Protein AF-A0A8S9XVD5-F1 (afdb_monomer_lite)

Foldseek 3Di:
DVVVVVVVVVVVVVVVVVVVVVVVVVVVVVVVVVVVVVVVVVVVVVVVVVVVVVVVVVVVVVVVVVVVVVVVVVVVVVVVVVVVVVVVVVVVVVVVVVVVVVVVVVVVVVVVVVVVVVVVVVVVVVVVVVVVVVVVVVVVVVVVVVVVVVVVVVVVVVVVVVVVVVVVVVVVVVVVVVVVVVVVVVVVVVVCCVVPVVVVVVVVVVVPDPVVVVVVVVVVVVVVVVVVVVVVVVVPVPDDDDDDDDPPVVVVVVVVVVVVVVVVVCVVDPDDDDDDDDDDDDDDDDDDDDDDDDDDDDDDDDDDDDDDDDDDDDDDDDDDDDDDDDDDDDDDDD

Sequence (334 aa):
MKESSQAIINLKTSMKESSQAISNLKTSMKESSQAISNLKTSMKESSQAIINLKTSIKESSQAISNLKTSMKESSQAISNLKTSMKESSQAISNLKTSMKESSQAINNLKTSMKESSQAIINLKTSMKESSQAISNLKTSMKESSQAIINLKTSMKESSQAISNLKTSMKESSQAISNLKTSMKESSRAISNLKTFPGLKRVWWLLAVSDDSREEAALRWSEARAIRTRTELLSRASEVGESGRASEEGRLLKESWARKKRKSRDERAGGHQKYHKTHEPRRKEVSGALGLWEDSEWDGGAGFHPYSSSLNRERSSQGEEGRGSGHKSPITFLA

Radius of gyration: 100.45 Å; chains: 1; bounding box: 187×45×302 Å

Structure (mmCIF, N/CA/C/O backbone):
data_AF-A0A8S9XVD5-F1
#
_entry.id   AF-A0A8S9XVD5-F1
#
loop_
_atom_site.group_PDB
_atom_site.id
_atom_site.type_symbol
_atom_site.label_atom_id
_atom_site.label_alt_id
_atom_site.label_comp_id
_atom_site.label_asym_id
_atom_site.label_entity_id
_atom_site.label_seq_id
_atom_site.pdbx_PDB_ins_code
_atom_site.Cartn_x
_atom_site.Cartn_y
_atom_site.Cartn_z
_atom_site.occupancy
_atom_site.B_iso_or_equiv
_atom_site.auth_seq_id
_atom_site.auth_comp_id
_atom_site.auth_asym_id
_atom_site.auth_atom_id
_atom_site.pdbx_PDB_model_num
ATOM 1 N N . MET A 1 1 ? -87.616 -3.237 133.051 1.00 61.94 1 MET A N 1
ATOM 2 C CA . MET A 1 1 ? -88.139 -3.869 131.811 1.00 61.94 1 MET A CA 1
ATOM 3 C C . MET A 1 1 ? -87.875 -3.036 130.554 1.00 61.94 1 MET A C 1
ATOM 5 O O . MET A 1 1 ? -87.254 -3.573 129.651 1.00 61.94 1 MET A O 1
ATOM 9 N N . LYS A 1 2 ? -88.255 -1.745 130.486 1.00 61.72 2 LYS A N 1
ATOM 10 C CA . LYS A 1 2 ? -88.056 -0.906 129.278 1.00 61.72 2 LYS A CA 1
ATOM 11 C C . LYS A 1 2 ? -86.595 -0.780 128.807 1.00 61.72 2 LYS A C 1
ATOM 13 O O . LYS A 1 2 ? -86.340 -0.902 127.616 1.00 61.72 2 LYS A O 1
ATOM 18 N N . GLU A 1 3 ? -85.643 -0.604 129.723 1.00 64.12 3 GLU A N 1
ATOM 19 C CA . GLU A 1 3 ? -84.213 -0.470 129.380 1.00 64.12 3 GLU A CA 1
ATOM 20 C C . GLU A 1 3 ? -83.618 -1.749 128.769 1.00 64.12 3 GLU A C 1
ATOM 22 O O . GLU A 1 3 ? -82.878 -1.689 127.793 1.00 64.12 3 GLU A O 1
ATOM 27 N N . SER A 1 4 ? -84.006 -2.922 129.282 1.00 70.44 4 SER A N 1
ATOM 28 C CA . SER A 1 4 ? -83.567 -4.221 128.754 1.00 70.44 4 SER A CA 1
ATOM 29 C C . SER A 1 4 ? -84.134 -4.491 127.354 1.00 70.44 4 SER A C 1
ATOM 31 O O . SER A 1 4 ? -83.409 -4.950 126.472 1.00 70.44 4 SER A O 1
ATOM 33 N N . SER A 1 5 ? -85.395 -4.123 127.099 1.00 75.69 5 SER A N 1
ATOM 34 C CA . SER A 1 5 ? -85.985 -4.196 125.757 1.00 75.69 5 SER A CA 1
ATOM 35 C C . SER A 1 5 ? -85.289 -3.260 124.765 1.00 75.69 5 SER A C 1
ATOM 37 O O . SER A 1 5 ? -85.037 -3.661 123.630 1.00 75.69 5 SER A O 1
ATOM 39 N N . GLN A 1 6 ? -84.923 -2.046 125.188 1.00 79.00 6 GLN A N 1
ATOM 40 C CA . GLN A 1 6 ? -84.191 -1.101 124.342 1.00 79.00 6 GLN A CA 1
ATOM 41 C C . GLN A 1 6 ? -82.780 -1.605 124.007 1.00 79.00 6 GLN A C 1
ATOM 43 O O . GLN A 1 6 ? -82.348 -1.502 122.859 1.00 79.00 6 GLN A O 1
ATOM 48 N N . ALA A 1 7 ? -82.082 -2.209 124.973 1.00 80.00 7 ALA A N 1
ATOM 49 C CA . ALA A 1 7 ? -80.773 -2.819 124.748 1.00 80.00 7 ALA A CA 1
ATOM 50 C C . ALA A 1 7 ? -80.837 -3.968 123.723 1.00 80.00 7 ALA A C 1
ATOM 52 O O . ALA A 1 7 ? -80.001 -4.030 122.824 1.00 80.00 7 ALA A O 1
ATOM 53 N N . ILE A 1 8 ? -81.858 -4.831 123.799 1.00 82.44 8 ILE A N 1
ATOM 54 C CA . ILE A 1 8 ? -82.078 -5.920 122.830 1.00 82.44 8 ILE A CA 1
ATOM 55 C C . ILE A 1 8 ? -82.369 -5.370 121.426 1.00 82.44 8 ILE A C 1
ATOM 57 O O . ILE A 1 8 ? -81.838 -5.888 120.440 1.00 82.44 8 ILE A O 1
ATOM 61 N N . ILE A 1 9 ? -83.184 -4.316 121.318 1.00 84.38 9 ILE A N 1
ATOM 62 C CA . ILE A 1 9 ? -83.475 -3.649 120.040 1.00 84.38 9 ILE A CA 1
ATOM 63 C C . ILE A 1 9 ? -82.188 -3.074 119.436 1.00 84.38 9 ILE A C 1
ATOM 65 O O . ILE A 1 9 ? -81.896 -3.340 118.271 1.00 84.38 9 ILE A O 1
ATOM 69 N N . ASN A 1 10 ? -81.382 -2.364 120.230 1.00 84.62 10 ASN A N 1
ATOM 70 C CA . ASN A 1 10 ? -80.111 -1.791 119.782 1.00 84.62 10 ASN A CA 1
ATOM 71 C C . ASN A 1 10 ? -79.125 -2.879 119.317 1.00 84.62 10 ASN A C 1
ATOM 73 O O . ASN A 1 10 ? -78.489 -2.728 118.274 1.00 84.62 10 ASN A O 1
ATOM 77 N N . LEU A 1 11 ? -79.042 -4.001 120.041 1.00 87.19 11 LEU A N 1
ATOM 78 C CA . LEU A 1 11 ? -78.181 -5.131 119.680 1.00 87.19 11 LEU A CA 1
ATOM 79 C C . LEU A 1 11 ? -78.616 -5.771 118.352 1.00 87.19 11 LEU A C 1
ATOM 81 O O . LEU A 1 11 ? -77.787 -6.055 117.491 1.00 87.19 11 LEU A O 1
ATOM 85 N N . LYS A 1 12 ? -79.929 -5.946 118.151 1.00 85.31 12 LYS A N 1
ATOM 86 C CA . LYS A 1 12 ? -80.499 -6.494 116.911 1.00 85.31 12 LYS A CA 1
ATOM 87 C C . LYS A 1 12 ? -80.252 -5.572 115.714 1.00 85.31 12 LYS A C 1
ATOM 89 O O . LYS A 1 12 ? -79.941 -6.062 114.628 1.00 85.31 12 LYS A O 1
ATOM 94 N N . THR A 1 13 ? -80.358 -4.258 115.910 1.00 86.88 13 THR A N 1
ATOM 95 C CA . THR A 1 13 ? -80.021 -3.252 114.892 1.00 86.88 13 THR A CA 1
ATOM 96 C C . THR A 1 13 ? -78.537 -3.311 114.535 1.00 86.88 13 THR A C 1
ATOM 98 O O . THR A 1 13 ? -78.211 -3.498 113.364 1.00 86.88 13 THR A O 1
ATOM 101 N N . SER A 1 14 ? -77.647 -3.297 115.532 1.00 88.75 14 SER A N 1
ATOM 102 C CA . SER A 1 14 ? -76.193 -3.400 115.332 1.00 88.75 14 SER A CA 1
ATOM 103 C C . SER A 1 14 ? -75.779 -4.696 114.616 1.00 88.75 14 SER A C 1
ATOM 105 O O . SER A 1 14 ? -74.917 -4.696 113.734 1.00 88.75 14 SER A O 1
ATOM 107 N N . MET A 1 15 ? -76.437 -5.815 114.928 1.00 88.69 15 MET A N 1
ATOM 108 C CA . MET A 1 15 ? -76.190 -7.104 114.280 1.00 88.69 15 MET A CA 1
ATOM 109 C C . MET A 1 15 ? -76.656 -7.114 112.812 1.00 88.69 15 MET A C 1
ATOM 111 O O . MET A 1 15 ? -76.002 -7.715 111.952 1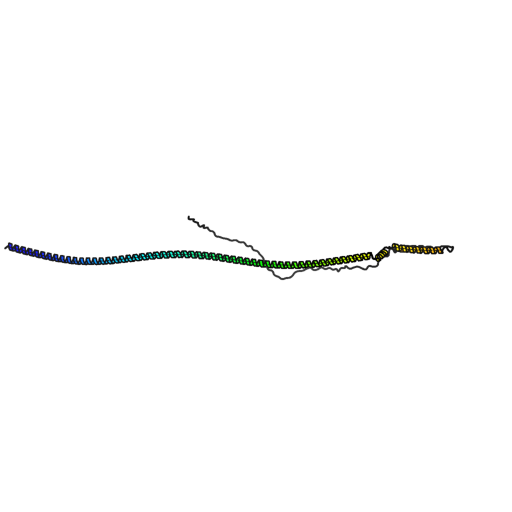.00 88.69 15 MET A O 1
ATOM 115 N N . LYS A 1 16 ? -77.752 -6.411 112.497 1.00 89.31 16 LYS A N 1
ATOM 116 C CA . LYS A 1 16 ? -78.244 -6.226 111.124 1.00 89.31 16 LYS A CA 1
ATOM 117 C C . LYS A 1 16 ? -77.310 -5.324 110.310 1.00 89.31 16 LYS A C 1
ATOM 119 O O . LYS A 1 16 ? -76.979 -5.669 109.178 1.00 89.31 16 LYS A O 1
ATOM 124 N N . GLU A 1 17 ? -76.833 -4.230 110.899 1.00 90.88 17 GLU A N 1
ATOM 125 C CA . GLU A 1 17 ? -75.827 -3.336 110.305 1.00 90.88 17 GLU A CA 1
ATOM 126 C C . GLU A 1 17 ? -74.504 -4.065 110.047 1.00 90.88 17 GLU A C 1
ATOM 128 O O . GLU A 1 17 ? -73.964 -3.989 108.945 1.00 90.88 17 GLU A O 1
ATOM 133 N N . SER A 1 18 ? -74.029 -4.857 111.013 1.00 91.00 18 SER A N 1
ATOM 134 C CA . SER A 1 18 ? -72.830 -5.693 110.854 1.00 91.00 18 SER A CA 1
ATOM 135 C C . SER A 1 18 ? -72.999 -6.723 109.734 1.00 91.00 18 SER A C 1
ATOM 137 O O . SER A 1 18 ? -72.100 -6.904 108.914 1.00 91.00 18 SER A O 1
ATOM 139 N N . SER A 1 19 ? -74.169 -7.364 109.644 1.00 91.19 19 SER A N 1
ATOM 140 C CA . SER A 1 19 ? -74.476 -8.307 108.558 1.00 91.19 19 SER A CA 1
ATOM 141 C C . SER A 1 19 ? -74.466 -7.619 107.188 1.00 91.19 19 SER A C 1
ATOM 143 O O . SER A 1 19 ? -73.926 -8.164 106.223 1.00 91.19 19 SER A O 1
ATOM 145 N N . GLN A 1 20 ? -75.009 -6.399 107.103 1.00 92.50 20 GLN A N 1
ATOM 146 C CA . GLN A 1 20 ? -74.974 -5.597 105.882 1.00 92.50 20 GLN A CA 1
ATOM 147 C C . GLN A 1 20 ? -73.541 -5.193 105.510 1.00 92.50 20 GLN A C 1
ATOM 149 O O . GLN A 1 20 ? -73.151 -5.325 104.349 1.00 92.50 20 GLN A O 1
ATOM 154 N N . ALA A 1 21 ? -72.735 -4.761 106.484 1.00 92.75 21 ALA A N 1
ATOM 155 C CA . ALA A 1 21 ? -71.331 -4.414 106.276 1.00 92.75 21 ALA A CA 1
ATOM 156 C C . ALA A 1 21 ? -70.517 -5.612 105.757 1.00 92.75 21 ALA A C 1
ATOM 158 O O . ALA A 1 21 ? -69.765 -5.470 104.792 1.00 92.75 21 ALA A O 1
ATOM 159 N N . ILE A 1 22 ? -70.726 -6.807 106.324 1.00 93.62 22 ILE A N 1
ATOM 160 C CA . ILE A 1 22 ? -70.107 -8.056 105.850 1.00 93.62 22 ILE A CA 1
ATOM 161 C C . ILE A 1 22 ? -70.533 -8.370 104.408 1.00 93.62 22 ILE A C 1
ATOM 163 O O . ILE A 1 22 ? -69.692 -8.737 103.584 1.00 93.62 22 ILE A O 1
ATOM 167 N N . SER A 1 23 ? -71.818 -8.212 104.075 1.00 93.44 23 SER A N 1
ATOM 168 C CA . SER A 1 23 ? -72.318 -8.433 102.710 1.00 93.44 23 SER A CA 1
ATOM 169 C C . SER A 1 23 ? -71.678 -7.473 101.698 1.00 93.44 23 SER A C 1
ATOM 171 O O . SER A 1 23 ? -71.247 -7.894 100.618 1.00 93.44 23 SER A O 1
ATOM 173 N N . ASN A 1 24 ? -71.555 -6.194 102.060 1.00 94.25 24 ASN A N 1
ATOM 174 C CA . ASN A 1 24 ? -70.904 -5.179 101.232 1.00 94.25 24 ASN A CA 1
ATOM 175 C C . ASN A 1 24 ? -69.410 -5.496 101.037 1.00 94.25 24 ASN A C 1
ATOM 177 O O . ASN A 1 24 ? -68.927 -5.486 99.905 1.00 94.25 24 ASN A O 1
ATOM 181 N N . LEU A 1 25 ? -68.700 -5.872 102.108 1.00 95.12 25 LEU A N 1
ATOM 182 C CA . LEU A 1 25 ? -67.301 -6.320 102.048 1.00 95.12 25 LEU A CA 1
ATOM 183 C C . LEU A 1 25 ? -67.126 -7.523 101.118 1.00 95.12 25 LEU A C 1
ATOM 185 O O . LEU A 1 25 ? -66.236 -7.528 100.271 1.00 95.12 25 LEU A O 1
ATOM 189 N N . LYS A 1 26 ? -67.998 -8.531 101.224 1.00 94.12 26 LYS A N 1
ATOM 190 C CA . LYS A 1 26 ? -67.950 -9.726 100.369 1.00 94.12 26 LYS A CA 1
ATOM 191 C C . LYS A 1 26 ? -68.159 -9.384 98.892 1.00 94.12 26 LYS A C 1
ATOM 193 O O . LYS A 1 26 ? -67.529 -9.996 98.030 1.00 94.12 26 LYS A O 1
ATOM 198 N N . THR A 1 27 ? -69.024 -8.414 98.604 1.00 94.88 27 THR A N 1
ATOM 199 C CA . THR A 1 27 ? -69.263 -7.913 97.242 1.00 94.88 27 THR A CA 1
ATOM 200 C C . THR A 1 27 ? -68.030 -7.184 96.711 1.00 94.88 27 THR A C 1
ATOM 202 O O . THR A 1 27 ? -67.496 -7.577 95.676 1.00 94.88 27 THR A O 1
ATOM 205 N N . SER A 1 28 ? -67.491 -6.234 97.479 1.00 95.12 28 SER A N 1
ATOM 206 C CA . SER A 1 28 ? -66.268 -5.498 97.127 1.00 95.12 28 SER A CA 1
ATOM 207 C C . SER A 1 28 ? -65.059 -6.424 96.911 1.00 95.12 28 SER A C 1
ATOM 209 O O . SER A 1 28 ? -64.263 -6.236 95.988 1.00 95.12 28 SER A O 1
ATOM 211 N N . MET A 1 29 ? -64.942 -7.491 97.706 1.00 94.88 29 MET A N 1
ATOM 212 C CA . MET A 1 29 ? -63.874 -8.483 97.567 1.00 94.88 29 MET A CA 1
ATOM 213 C C . MET A 1 29 ? -64.016 -9.321 96.284 1.00 94.88 29 MET A C 1
ATOM 215 O O . MET A 1 29 ? -63.010 -9.638 95.641 1.00 94.88 29 MET A O 1
ATOM 219 N N . LYS A 1 30 ? -65.249 -9.648 95.865 1.00 95.25 30 LYS A N 1
ATOM 220 C CA . LYS A 1 30 ? -65.512 -10.299 94.568 1.00 95.25 30 LYS A CA 1
ATOM 221 C C . LYS A 1 30 ? -65.154 -9.385 93.397 1.00 95.25 30 LYS A C 1
ATOM 223 O O . LYS A 1 30 ? -64.476 -9.836 92.477 1.00 95.25 30 LYS A O 1
ATOM 228 N N . GLU A 1 31 ? -65.562 -8.120 93.445 1.00 95.81 31 GLU A N 1
ATOM 229 C CA . GLU A 1 31 ? -65.236 -7.122 92.414 1.00 95.81 31 GLU A CA 1
ATOM 230 C C . GLU A 1 31 ? -63.724 -6.920 92.293 1.00 95.81 31 GLU A C 1
ATOM 232 O O . GLU A 1 31 ? -63.177 -6.974 91.192 1.00 95.81 31 GLU A O 1
ATOM 237 N N . SER A 1 32 ? -63.029 -6.797 93.427 1.00 95.88 32 SER A N 1
ATOM 238 C CA . SER A 1 32 ? -61.565 -6.701 93.469 1.00 95.88 32 SER A CA 1
ATOM 239 C C . SER A 1 32 ? -60.900 -7.941 92.865 1.00 95.88 32 SER A C 1
ATOM 241 O O . SER A 1 32 ? -59.965 -7.824 92.075 1.00 95.88 32 SER A O 1
ATOM 243 N N . SER A 1 33 ? -61.408 -9.138 93.175 1.00 95.69 33 SER A N 1
ATOM 244 C CA . SER A 1 33 ? -60.902 -10.392 92.599 1.00 95.69 33 SER A CA 1
ATOM 245 C C . SER A 1 33 ? -61.099 -10.443 91.080 1.00 95.69 33 SER A C 1
ATOM 247 O O . SER A 1 33 ? -60.195 -10.860 90.351 1.00 95.69 33 SER A O 1
ATOM 249 N N . GLN A 1 34 ? -62.249 -9.973 90.586 1.00 95.94 34 GLN A N 1
ATOM 250 C CA . GLN A 1 34 ? -62.516 -9.880 89.152 1.00 95.94 34 GLN A CA 1
ATOM 251 C C . GLN A 1 34 ? -61.590 -8.864 88.470 1.00 95.94 34 GLN A C 1
ATOM 253 O O . GLN A 1 34 ? -61.025 -9.165 87.417 1.00 95.94 34 GLN A O 1
ATOM 258 N N . ALA A 1 35 ? -61.377 -7.694 89.078 1.00 96.06 35 ALA A N 1
ATOM 259 C CA . ALA A 1 35 ? -60.459 -6.677 88.571 1.00 96.06 35 ALA A CA 1
ATOM 260 C C . ALA A 1 35 ? -59.015 -7.205 88.482 1.00 96.06 35 ALA A C 1
ATOM 262 O O . ALA A 1 35 ? -58.355 -7.021 87.459 1.00 96.06 35 ALA A O 1
ATOM 263 N N . ILE A 1 36 ? -58.551 -7.936 89.504 1.00 96.56 36 ILE A N 1
ATOM 264 C CA . ILE A 1 36 ? -57.238 -8.602 89.501 1.00 96.56 36 ILE A CA 1
ATOM 265 C C . ILE A 1 36 ? -57.142 -9.633 88.369 1.00 96.56 36 ILE A C 1
ATOM 267 O O . ILE A 1 36 ? -56.123 -9.693 87.677 1.00 96.56 36 ILE A O 1
ATOM 271 N N . SER A 1 37 ? -58.189 -10.435 88.152 1.00 96.25 37 SER A N 1
ATOM 272 C CA . SER A 1 37 ? -58.225 -11.411 87.055 1.00 96.25 37 SER A CA 1
ATOM 273 C C . SER A 1 37 ? -58.104 -10.728 85.687 1.00 96.25 37 SER A C 1
ATOM 275 O O . SER A 1 37 ? -57.258 -11.108 84.875 1.00 96.25 37 SER A O 1
ATOM 277 N N . ASN A 1 38 ? -58.874 -9.659 85.466 1.00 96.81 38 ASN A N 1
ATOM 278 C CA . ASN A 1 38 ? -58.842 -8.882 84.225 1.00 96.81 38 ASN A CA 1
ATOM 279 C C . ASN A 1 38 ? -57.463 -8.243 83.988 1.00 96.81 38 ASN A C 1
ATOM 281 O O . ASN A 1 38 ? -56.924 -8.337 82.884 1.00 96.81 38 ASN A O 1
ATOM 285 N N . LEU A 1 39 ? -56.856 -7.659 85.029 1.00 96.88 39 LEU A N 1
ATOM 286 C CA . LEU A 1 39 ? -55.492 -7.122 84.969 1.00 96.88 39 LEU A CA 1
ATOM 287 C C . LEU A 1 39 ? -54.478 -8.204 84.587 1.00 96.88 39 LEU A C 1
ATOM 289 O O . LEU A 1 39 ? -53.631 -7.977 83.726 1.00 96.88 39 LEU A O 1
ATOM 293 N N . LYS A 1 40 ? -54.583 -9.402 85.173 1.00 96.62 40 LYS A N 1
ATOM 294 C CA . LYS A 1 40 ? -53.692 -10.526 84.854 1.00 96.62 40 LYS A CA 1
ATOM 295 C C . LYS A 1 40 ? -53.814 -10.957 83.391 1.00 96.62 40 LYS A C 1
ATOM 297 O O . LYS A 1 40 ? -52.797 -11.273 82.774 1.00 96.62 40 LYS A O 1
ATOM 302 N N . THR A 1 41 ? -55.024 -10.965 82.834 1.00 96.81 41 THR A N 1
ATOM 303 C CA . THR A 1 41 ? -55.253 -11.250 81.408 1.00 96.81 41 THR A CA 1
ATOM 304 C C . THR A 1 41 ? -54.643 -10.165 80.523 1.00 96.81 41 THR A C 1
ATOM 306 O O . THR A 1 41 ? -53.816 -10.484 79.671 1.00 96.81 41 THR A O 1
ATOM 309 N N . SER A 1 42 ? -54.936 -8.890 80.790 1.00 96.81 42 SER A N 1
ATOM 310 C CA . SER A 1 42 ? -54.382 -7.760 80.027 1.00 96.81 42 SER A CA 1
ATOM 311 C C . SER A 1 42 ? -52.846 -7.727 80.053 1.00 96.81 42 SER A C 1
ATOM 313 O O . SER A 1 42 ? -52.185 -7.459 79.046 1.00 96.81 42 SER A O 1
ATOM 315 N N . MET A 1 43 ? -52.246 -8.078 81.193 1.00 96.62 43 MET A N 1
ATOM 316 C CA . MET A 1 43 ? -50.795 -8.139 81.353 1.00 96.62 43 MET A CA 1
ATOM 317 C C . MET A 1 43 ? -50.167 -9.293 80.548 1.00 96.62 43 MET A C 1
ATOM 319 O O . MET A 1 43 ? -49.075 -9.135 79.993 1.00 96.62 43 MET A O 1
ATOM 323 N N . LYS A 1 44 ? -50.861 -10.434 80.419 1.00 96.81 44 LYS A N 1
ATOM 324 C CA . LYS A 1 44 ? -50.445 -11.534 79.529 1.00 96.81 44 LYS A CA 1
ATOM 325 C C . LYS A 1 44 ? -50.519 -11.130 78.057 1.00 96.81 44 LYS A C 1
ATOM 327 O O . LYS A 1 44 ? -49.560 -11.365 77.327 1.00 96.81 44 LYS A O 1
ATOM 332 N N . GLU A 1 45 ? -51.611 -10.498 77.637 1.00 97.44 45 GLU A N 1
ATOM 333 C CA . GLU A 1 45 ? -51.786 -10.008 76.261 1.00 97.44 45 GLU A CA 1
ATOM 334 C C . GLU A 1 45 ? -50.712 -8.979 75.896 1.00 97.44 45 GLU A C 1
ATOM 336 O O . GLU A 1 45 ? -50.059 -9.100 74.860 1.00 97.44 45 GLU A O 1
ATOM 341 N N . SER A 1 46 ? -50.445 -8.030 76.797 1.00 97.12 46 SER A N 1
ATOM 342 C CA . SER A 1 46 ? -49.377 -7.038 76.634 1.00 97.12 46 SER A CA 1
ATOM 343 C C . SER A 1 46 ? -48.001 -7.700 76.518 1.00 97.12 46 SER A C 1
ATOM 345 O O . SER A 1 46 ? -47.199 -7.332 75.661 1.00 97.12 46 SER A O 1
ATOM 347 N N . SER A 1 47 ? -47.732 -8.723 77.336 1.00 97.31 47 SER A N 1
ATOM 348 C CA . SER A 1 47 ? -46.481 -9.489 77.260 1.00 97.31 47 SER A CA 1
ATOM 349 C C . SER A 1 47 ? -46.333 -10.197 75.911 1.00 97.31 47 SER A C 1
ATOM 351 O O . SER A 1 47 ? -45.255 -10.161 75.314 1.00 97.31 47 SER A O 1
ATOM 353 N N . GLN A 1 48 ? -47.414 -10.785 75.391 1.00 97.19 48 GLN A N 1
ATOM 354 C CA . GLN A 1 48 ? -47.409 -11.429 74.078 1.00 97.19 48 GLN A CA 1
ATOM 355 C C . GLN A 1 48 ? -47.205 -10.417 72.942 1.00 97.19 48 GLN A C 1
ATOM 357 O O . GLN A 1 48 ? -46.413 -10.668 72.033 1.00 97.19 48 GLN A O 1
ATOM 362 N N . ALA A 1 49 ? -47.855 -9.252 73.008 1.00 97.38 49 ALA A N 1
ATOM 363 C CA . ALA A 1 49 ? -47.666 -8.177 72.035 1.00 97.38 49 ALA A CA 1
ATOM 364 C C . ALA A 1 49 ? -46.206 -7.688 72.000 1.00 97.38 49 ALA A C 1
ATOM 366 O O . ALA A 1 49 ? -45.639 -7.508 70.921 1.00 97.38 49 ALA A O 1
ATOM 367 N N . ILE A 1 50 ? -45.562 -7.553 73.166 1.00 97.69 50 ILE A N 1
ATOM 368 C CA . ILE A 1 50 ? -44.136 -7.201 73.267 1.00 97.69 50 ILE A CA 1
ATOM 369 C C . ILE A 1 50 ? -43.248 -8.273 72.622 1.00 97.69 50 ILE A C 1
ATOM 371 O O . ILE A 1 50 ? -42.288 -7.931 71.930 1.00 97.69 50 ILE A O 1
ATOM 375 N N . ILE A 1 51 ? -43.541 -9.561 72.834 1.00 97.56 51 ILE A N 1
ATOM 376 C CA . ILE A 1 51 ? -42.792 -10.660 72.202 1.00 97.56 51 ILE A CA 1
ATOM 377 C C . ILE A 1 51 ? -42.912 -10.574 70.677 1.00 97.56 51 ILE A C 1
ATOM 379 O O . ILE A 1 51 ? -41.891 -10.602 69.990 1.00 97.56 51 ILE A O 1
ATOM 383 N N . ASN A 1 52 ? -44.127 -10.397 70.156 1.00 97.69 52 ASN A N 1
ATOM 384 C CA . ASN A 1 52 ? -44.365 -10.294 68.717 1.00 97.69 52 ASN A CA 1
ATOM 385 C C . ASN A 1 52 ? -43.629 -9.089 68.109 1.00 97.69 52 ASN A C 1
ATOM 387 O O . ASN A 1 52 ? -42.931 -9.241 67.108 1.00 97.69 52 ASN A O 1
ATOM 391 N N . LEU A 1 53 ? -43.691 -7.919 68.758 1.00 97.88 53 LEU A N 1
ATOM 392 C CA . LEU A 1 53 ? -42.947 -6.728 68.331 1.00 97.88 53 LEU A CA 1
ATOM 393 C C . LEU A 1 53 ? -41.434 -6.970 68.303 1.00 97.88 53 LEU A C 1
ATOM 395 O O . LEU A 1 53 ? -40.768 -6.589 67.341 1.00 97.88 53 LEU A O 1
ATOM 399 N N . LYS A 1 54 ? -40.876 -7.637 69.323 1.00 97.56 54 LYS A N 1
ATOM 400 C CA . LYS A 1 54 ? -39.448 -7.996 69.342 1.00 97.56 54 LYS A CA 1
ATOM 401 C C . LYS A 1 54 ? -39.073 -8.903 68.169 1.00 97.56 54 LYS A C 1
ATOM 403 O O . LYS A 1 54 ? -37.998 -8.718 67.597 1.00 97.56 54 LYS A O 1
ATOM 408 N N . THR A 1 55 ? -39.929 -9.856 67.809 1.00 97.62 55 THR A N 1
ATOM 409 C CA . THR A 1 55 ? -39.716 -10.725 66.643 1.00 97.62 55 THR A CA 1
ATOM 410 C C . THR A 1 55 ? -39.735 -9.919 65.345 1.00 97.62 55 THR A C 1
ATOM 412 O O . THR A 1 55 ? -38.754 -9.962 64.603 1.00 97.62 55 THR A O 1
ATOM 415 N N . SER A 1 56 ? -40.758 -9.089 65.117 1.00 97.50 56 SER A N 1
ATOM 416 C CA . SER A 1 56 ? -40.851 -8.258 63.906 1.00 97.50 56 SER A CA 1
ATOM 417 C C . SER A 1 56 ? -39.686 -7.268 63.763 1.00 97.50 56 SER A C 1
ATOM 419 O O . SER A 1 56 ? -39.198 -7.034 62.655 1.00 97.50 56 SER A O 1
ATOM 421 N N . ILE A 1 57 ? -39.183 -6.711 64.873 1.00 97.69 57 ILE A N 1
ATOM 422 C CA . ILE A 1 57 ? -37.989 -5.847 64.869 1.00 97.69 57 ILE A CA 1
ATOM 423 C C . ILE A 1 57 ? -36.741 -6.633 64.446 1.00 97.69 57 ILE A C 1
ATOM 425 O O . ILE A 1 57 ? -35.937 -6.123 63.660 1.00 97.69 57 ILE A O 1
ATOM 429 N N . LYS A 1 58 ? -36.565 -7.869 64.934 1.00 97.62 58 LYS A N 1
ATOM 430 C CA . LYS A 1 58 ? -35.439 -8.727 64.529 1.00 97.62 58 LYS A CA 1
ATOM 431 C C . LYS A 1 58 ? -35.500 -9.066 63.041 1.00 97.62 58 LYS A C 1
ATOM 433 O O . LYS A 1 58 ? -34.492 -8.922 62.354 1.00 97.62 58 LYS A O 1
ATOM 438 N N . GLU A 1 59 ? -36.669 -9.451 62.538 1.00 97.75 59 GLU A N 1
ATOM 439 C CA . GLU A 1 59 ? -36.879 -9.761 61.117 1.00 97.75 59 GLU A CA 1
ATOM 440 C C . GLU A 1 59 ? -36.606 -8.546 60.225 1.00 97.75 59 GLU A C 1
ATOM 442 O O . GLU A 1 59 ? -35.862 -8.644 59.249 1.00 97.75 59 GLU A O 1
ATOM 447 N N . SER A 1 60 ? -37.118 -7.374 60.611 1.00 97.56 60 SER A N 1
ATOM 448 C CA . SER A 1 60 ? -36.867 -6.116 59.895 1.00 97.56 60 SER A CA 1
ATOM 449 C C . SER A 1 60 ? -35.379 -5.758 59.888 1.00 97.56 60 SER A C 1
ATOM 451 O O . SER A 1 60 ? -34.832 -5.367 58.858 1.00 97.56 60 SER A O 1
ATOM 453 N N . SER A 1 61 ? -34.692 -5.949 61.018 1.00 97.62 61 SER A N 1
ATOM 454 C CA . SER A 1 61 ? -33.246 -5.715 61.123 1.00 97.62 61 SER A CA 1
ATOM 455 C C . SER A 1 61 ? -32.453 -6.649 60.202 1.00 97.62 61 SER A C 1
ATOM 457 O O . SER A 1 61 ? -31.512 -6.207 59.539 1.00 97.62 61 SER A O 1
ATOM 459 N N . GLN A 1 62 ? -32.851 -7.921 60.104 1.00 97.69 62 GLN A N 1
ATOM 460 C CA . GLN A 1 62 ? -32.226 -8.873 59.187 1.00 97.69 62 GLN A CA 1
ATOM 461 C C . GLN A 1 62 ? -32.473 -8.491 57.721 1.00 97.69 62 GLN A C 1
ATOM 463 O O . GLN A 1 62 ? -31.536 -8.509 56.921 1.00 97.69 62 GLN A O 1
ATOM 468 N N . ALA A 1 63 ? -33.698 -8.090 57.369 1.00 97.56 63 ALA A N 1
ATOM 469 C CA . ALA A 1 63 ? -34.032 -7.640 56.019 1.00 97.56 63 ALA A CA 1
ATOM 470 C C . ALA A 1 63 ? -33.210 -6.405 55.606 1.00 97.56 63 ALA A C 1
ATOM 472 O O . ALA A 1 63 ? -32.654 -6.373 54.506 1.00 97.56 63 ALA A O 1
ATOM 473 N N . ILE A 1 64 ? -33.051 -5.428 56.508 1.00 97.94 64 ILE A N 1
ATOM 474 C CA . ILE A 1 64 ? -32.203 -4.245 56.286 1.00 97.94 64 ILE A CA 1
ATOM 475 C C . ILE A 1 64 ? -30.737 -4.647 56.079 1.00 97.94 64 ILE A C 1
ATOM 477 O O . ILE A 1 64 ? -30.075 -4.121 55.181 1.00 97.94 64 ILE A O 1
ATOM 481 N N . SER A 1 65 ? -30.221 -5.588 56.877 1.00 97.69 65 SER A N 1
ATOM 482 C CA . SER A 1 65 ? -28.853 -6.096 56.720 1.00 97.69 65 SER A CA 1
ATOM 483 C C . SER A 1 65 ? -28.644 -6.741 55.345 1.00 97.69 65 SER A C 1
ATOM 485 O O . SER A 1 65 ? -27.697 -6.398 54.635 1.00 97.69 65 SER A O 1
ATOM 487 N N . ASN A 1 66 ? -29.579 -7.597 54.920 1.00 97.75 66 ASN A N 1
ATOM 488 C CA . ASN A 1 66 ? -29.535 -8.258 53.615 1.00 97.75 66 ASN A CA 1
ATOM 489 C C . ASN A 1 66 ? -29.587 -7.242 52.460 1.00 97.75 66 ASN A C 1
ATOM 491 O O . ASN A 1 66 ? -28.784 -7.328 51.529 1.00 97.75 66 ASN A O 1
ATOM 495 N N . LEU A 1 67 ? -30.469 -6.238 52.544 1.00 98.00 67 LEU A N 1
ATOM 496 C CA . LEU A 1 67 ? -30.541 -5.147 51.564 1.00 98.00 67 LEU A CA 1
ATOM 497 C C . LEU A 1 67 ? -29.225 -4.369 51.482 1.00 98.00 67 LEU A C 1
ATOM 499 O O . LEU A 1 67 ? -28.743 -4.083 50.387 1.00 98.00 67 LEU A O 1
ATOM 503 N N . LYS A 1 68 ? -28.601 -4.067 52.625 1.00 97.88 68 LYS A N 1
ATOM 504 C CA . LYS A 1 68 ? -27.312 -3.364 52.665 1.00 97.88 68 LYS A CA 1
ATOM 505 C C . LYS A 1 68 ? -26.201 -4.171 51.992 1.00 97.88 68 LYS A C 1
ATOM 507 O O . LYS A 1 68 ? -25.369 -3.585 51.300 1.00 97.88 68 LYS A O 1
ATOM 512 N N . THR A 1 69 ? -26.184 -5.490 52.173 1.00 97.75 69 THR A N 1
ATOM 513 C CA . THR A 1 69 ? -25.243 -6.382 51.477 1.00 97.75 69 THR A CA 1
ATOM 514 C C . THR A 1 69 ? -25.496 -6.379 49.971 1.00 97.75 69 THR A C 1
ATOM 516 O O . THR A 1 69 ? -24.575 -6.089 49.209 1.00 97.75 69 THR A O 1
ATOM 519 N N . SER A 1 70 ? -26.746 -6.561 49.539 1.00 97.62 70 SER A N 1
ATOM 520 C CA . SER A 1 70 ? -27.110 -6.552 48.115 1.00 97.62 70 SER A CA 1
ATOM 521 C C . SER A 1 70 ? -26.788 -5.216 47.422 1.00 97.62 70 SER A C 1
ATOM 523 O O . SER A 1 70 ? -26.284 -5.193 46.295 1.00 97.62 70 SER A O 1
ATOM 525 N N . MET A 1 71 ? -26.981 -4.082 48.107 1.00 97.62 71 MET A N 1
ATOM 526 C CA . MET A 1 71 ? -26.584 -2.765 47.590 1.00 97.62 71 MET A CA 1
ATOM 527 C C . MET A 1 71 ? -25.066 -2.633 47.420 1.00 97.62 71 MET A C 1
ATOM 529 O O . MET A 1 71 ? -24.610 -2.031 46.442 1.00 97.62 71 MET A O 1
ATOM 533 N N . LYS A 1 72 ? -24.268 -3.185 48.344 1.00 97.88 72 LYS A N 1
ATOM 534 C CA . LYS A 1 72 ? -22.801 -3.193 48.220 1.00 97.88 72 LYS A CA 1
ATOM 535 C C . LYS A 1 72 ? -22.351 -4.035 47.030 1.00 97.88 72 LYS A C 1
ATOM 537 O O . LYS A 1 72 ? -21.528 -3.569 46.247 1.00 97.88 72 LYS A O 1
ATOM 542 N N . GLU A 1 73 ? -22.916 -5.227 46.865 1.00 98.00 73 GLU A N 1
ATOM 543 C CA . GLU A 1 73 ? -22.622 -6.114 45.732 1.00 98.00 73 GLU A CA 1
ATOM 544 C C . GLU A 1 73 ? -22.990 -5.461 44.397 1.00 98.00 73 GLU A C 1
ATOM 546 O O . GLU A 1 73 ? -22.174 -5.423 43.476 1.00 98.00 73 GLU A O 1
ATOM 551 N N . SER A 1 74 ? -24.174 -4.847 44.321 1.00 97.75 74 SER A N 1
ATOM 552 C CA . SER A 1 74 ? -24.618 -4.103 43.136 1.00 97.75 74 SER A CA 1
ATOM 553 C C . SER A 1 74 ? -23.682 -2.935 42.816 1.00 97.75 74 SER A C 1
ATOM 555 O O . SER A 1 74 ? -23.307 -2.730 41.662 1.00 97.75 74 SER A O 1
ATOM 557 N N . SER A 1 75 ? -23.239 -2.196 43.837 1.00 98.00 75 SER A N 1
ATOM 558 C CA . SER A 1 75 ? -22.281 -1.094 43.667 1.00 98.00 75 SER A CA 1
ATOM 559 C C . SER A 1 75 ? -20.932 -1.591 43.140 1.00 98.00 75 SER A C 1
ATOM 561 O O . SER A 1 75 ? -20.343 -0.966 42.255 1.00 98.00 75 SER A O 1
ATOM 563 N N . GLN A 1 76 ? -20.458 -2.738 43.633 1.00 97.88 76 GLN A N 1
ATOM 564 C CA . GLN A 1 76 ? -19.229 -3.357 43.144 1.00 97.88 76 GLN A CA 1
ATOM 565 C C . GLN A 1 76 ? -19.370 -3.823 41.689 1.00 97.88 76 GLN A C 1
ATOM 567 O O . GLN A 1 76 ? -18.479 -3.565 40.878 1.00 97.88 76 GLN A O 1
ATOM 572 N N . ALA A 1 77 ? -20.495 -4.448 41.332 1.00 97.81 77 ALA A N 1
ATOM 573 C CA . ALA A 1 77 ? -20.772 -4.874 39.961 1.00 97.81 77 ALA A CA 1
ATOM 574 C C . ALA A 1 77 ? -20.796 -3.685 38.984 1.00 97.81 77 ALA A C 1
ATOM 576 O O . ALA A 1 77 ? -20.175 -3.746 37.922 1.00 97.81 77 ALA A O 1
ATOM 577 N N . ILE A 1 78 ? -21.431 -2.572 39.370 1.00 98.19 78 ILE A N 1
ATOM 578 C CA . ILE A 1 78 ? -21.439 -1.328 38.583 1.00 98.19 78 ILE A CA 1
ATOM 579 C C . ILE A 1 78 ? -20.019 -0.775 38.409 1.00 98.19 78 ILE A C 1
ATOM 581 O O . ILE A 1 78 ? -19.649 -0.363 37.307 1.00 98.19 78 ILE A O 1
ATOM 585 N N . SER A 1 79 ? -19.208 -0.779 39.470 1.00 97.88 79 SER A N 1
ATOM 586 C CA . SER A 1 79 ? -17.810 -0.335 39.401 1.00 97.88 79 SER A CA 1
ATOM 587 C C . SER A 1 79 ? -17.001 -1.177 38.409 1.00 97.88 79 SER A C 1
ATOM 589 O O . SER A 1 79 ? -16.333 -0.631 37.528 1.00 97.88 79 SER A O 1
ATOM 591 N N . ASN A 1 80 ? -17.137 -2.505 38.478 1.00 98.00 80 ASN A N 1
ATOM 592 C CA . ASN A 1 80 ? -16.457 -3.433 37.575 1.00 98.00 80 ASN A CA 1
ATOM 593 C C . ASN A 1 80 ? -16.884 -3.222 36.113 1.00 98.00 80 ASN A C 1
ATOM 595 O O . ASN A 1 80 ? -16.029 -3.141 35.228 1.00 98.00 80 ASN A O 1
ATOM 599 N N . LEU A 1 81 ? -18.187 -3.057 35.856 1.00 98.19 81 LEU A N 1
ATOM 600 C CA . LEU A 1 81 ? -18.707 -2.745 34.519 1.00 98.19 81 LEU A CA 1
ATOM 601 C C . LEU A 1 81 ? -18.140 -1.427 33.982 1.00 98.19 81 LEU A C 1
ATOM 603 O O . LEU A 1 81 ? -17.732 -1.355 32.824 1.00 98.19 81 LEU A O 1
ATOM 607 N N . LYS A 1 82 ? -18.056 -0.391 34.824 1.00 98.00 82 LYS A N 1
ATOM 608 C CA . LYS A 1 82 ? -17.484 0.904 34.437 1.00 98.00 82 LYS A CA 1
ATOM 609 C C . LYS A 1 82 ? -16.008 0.783 34.054 1.00 98.00 82 LYS A C 1
ATOM 611 O O . LYS A 1 82 ? -15.580 1.432 33.100 1.00 98.00 82 LYS A O 1
ATOM 616 N N . THR A 1 83 ? -15.239 -0.035 34.769 1.00 97.94 83 THR A N 1
ATOM 617 C CA . THR A 1 83 ? -13.838 -0.322 34.429 1.00 97.94 83 THR A CA 1
ATOM 618 C C . THR A 1 83 ? -13.735 -1.059 33.095 1.00 97.94 83 THR A C 1
ATOM 620 O O . THR A 1 83 ? -13.056 -0.571 32.193 1.00 97.94 83 THR A O 1
ATOM 623 N N . SER A 1 84 ? -14.492 -2.143 32.912 1.00 97.69 84 SER A N 1
ATOM 624 C CA . SER A 1 84 ? -14.491 -2.918 31.662 1.00 97.69 84 SER A CA 1
ATOM 625 C C . SER A 1 84 ? -14.906 -2.079 30.441 1.00 97.69 84 SER A C 1
ATOM 627 O O . SER A 1 84 ? -14.321 -2.184 29.360 1.00 97.69 84 SER A O 1
ATOM 629 N N . MET A 1 85 ? -15.869 -1.168 30.613 1.00 97.88 85 MET A N 1
ATOM 630 C CA . MET A 1 85 ? -16.301 -0.255 29.554 1.00 97.88 85 MET A CA 1
ATOM 631 C C . MET A 1 85 ? -15.211 0.763 29.178 1.00 97.88 85 MET A C 1
ATOM 633 O O . MET A 1 85 ? -15.046 1.081 27.996 1.00 97.88 85 MET A O 1
ATOM 637 N N . LYS A 1 86 ? -14.432 1.253 30.153 1.00 98.00 86 LYS A N 1
ATOM 638 C CA . LYS A 1 86 ? -13.268 2.116 29.889 1.00 98.00 86 LYS A CA 1
ATOM 639 C C . LYS A 1 86 ? -12.176 1.368 29.126 1.00 98.00 86 LYS A C 1
ATOM 641 O O . LYS A 1 86 ? -11.668 1.898 28.142 1.00 98.00 86 LYS A O 1
ATOM 646 N N . GLU A 1 87 ? -11.853 0.145 29.541 1.00 98.00 87 GLU A N 1
ATOM 647 C CA . GLU A 1 87 ? -10.862 -0.705 28.866 1.00 98.00 87 GLU A CA 1
ATOM 648 C C . GLU A 1 87 ? -11.271 -1.002 27.420 1.00 98.00 87 GLU A C 1
ATOM 650 O O . GLU A 1 87 ? -10.480 -0.810 26.496 1.00 98.00 87 GLU A O 1
ATOM 655 N N . SER A 1 88 ? -12.538 -1.364 27.205 1.00 97.81 88 SER A N 1
ATOM 656 C CA . SER A 1 88 ? -13.094 -1.595 25.866 1.00 97.81 88 SER A CA 1
ATOM 657 C C . SER A 1 88 ? -13.019 -0.338 24.994 1.00 97.81 88 SER A C 1
ATOM 659 O O . SER A 1 88 ? -12.632 -0.406 23.828 1.00 97.81 88 SER A O 1
ATOM 661 N N . SER A 1 89 ? -13.327 0.833 25.562 1.00 98.12 89 SER A N 1
ATOM 662 C CA . SER A 1 89 ? -13.225 2.114 24.850 1.00 98.12 89 SER A CA 1
ATOM 663 C C . SER A 1 89 ? -11.781 2.429 24.445 1.00 98.12 89 SER A C 1
ATOM 665 O O . SER A 1 89 ? -11.536 2.881 23.324 1.00 98.12 89 SER A O 1
ATOM 667 N N . GLN A 1 90 ? -10.813 2.144 25.322 1.00 97.94 90 GLN A N 1
ATOM 668 C CA . GLN A 1 90 ? -9.394 2.311 25.014 1.00 97.94 90 GLN A CA 1
ATOM 669 C C . GLN A 1 90 ? -8.941 1.346 23.910 1.00 97.94 90 GLN A C 1
ATOM 671 O O . GLN A 1 90 ? -8.250 1.766 22.980 1.00 97.94 90 GLN A O 1
ATOM 676 N N . ALA A 1 91 ? -9.365 0.081 23.965 1.00 97.75 91 ALA A N 1
ATOM 677 C CA . ALA A 1 91 ? -9.059 -0.910 22.935 1.00 97.75 91 ALA A CA 1
ATOM 678 C C . ALA A 1 91 ? -9.606 -0.493 21.557 1.00 97.75 91 ALA A C 1
ATOM 680 O O . ALA A 1 91 ? -8.882 -0.553 20.561 1.00 97.75 91 ALA A O 1
ATOM 681 N N . ILE A 1 92 ? -10.844 0.012 21.500 1.00 98.19 92 ILE A N 1
ATOM 682 C CA . ILE A 1 92 ? -11.449 0.548 20.268 1.00 98.19 92 ILE A CA 1
ATOM 683 C C . ILE A 1 92 ? -10.651 1.745 19.734 1.00 98.19 92 ILE A C 1
ATOM 685 O O . ILE A 1 92 ? -10.402 1.832 18.529 1.00 98.19 92 ILE A O 1
ATOM 689 N N . SER A 1 93 ? -10.226 2.660 20.611 1.00 97.94 93 SER A N 1
ATOM 690 C CA . SER A 1 93 ? -9.399 3.808 20.220 1.00 97.94 93 SER A CA 1
ATOM 691 C C . SER A 1 93 ? -8.072 3.360 19.596 1.00 97.94 93 SER A C 1
ATOM 693 O O . SER A 1 93 ? -7.715 3.809 18.504 1.00 97.94 93 SER A O 1
ATOM 695 N N . ASN A 1 94 ? -7.390 2.401 20.229 1.00 98.00 94 ASN A N 1
ATOM 696 C CA . ASN A 1 94 ? -6.131 1.842 19.732 1.00 98.00 94 ASN A CA 1
ATOM 697 C C . ASN A 1 94 ? -6.310 1.160 18.364 1.00 98.00 94 ASN A C 1
ATOM 699 O O . ASN A 1 94 ? -5.526 1.409 17.446 1.00 98.00 94 ASN A O 1
ATOM 703 N N . LEU A 1 95 ? -7.372 0.362 18.190 1.00 98.25 95 LEU A N 1
ATOM 704 C CA . LEU A 1 95 ? -7.704 -0.264 16.904 1.00 98.25 95 LEU A CA 1
ATOM 705 C C . LEU A 1 95 ? -7.950 0.777 15.807 1.00 98.25 95 LEU A C 1
ATOM 707 O O . LEU A 1 95 ? -7.456 0.630 14.688 1.00 98.25 95 LEU A O 1
ATOM 711 N N . LYS A 1 96 ? -8.665 1.863 16.122 1.00 97.94 96 LYS A N 1
ATOM 712 C CA . LYS A 1 96 ? -8.923 2.952 15.171 1.00 97.94 96 LYS A CA 1
ATOM 713 C C . LYS A 1 96 ? -7.630 3.643 14.732 1.00 97.94 96 LYS A C 1
ATOM 715 O O . LYS A 1 96 ? -7.500 3.982 13.555 1.00 97.94 96 LYS A O 1
ATOM 720 N N . THR A 1 97 ? -6.685 3.847 15.647 1.00 97.94 97 THR A N 1
ATOM 721 C CA . THR A 1 97 ? -5.356 4.391 15.323 1.00 97.94 97 THR A CA 1
ATOM 722 C C . THR A 1 97 ? -4.579 3.437 14.417 1.00 97.94 97 THR A C 1
ATOM 724 O O . THR A 1 97 ? -4.148 3.848 13.341 1.00 97.94 97 THR A O 1
ATOM 727 N N . SER A 1 98 ? -4.513 2.151 14.768 1.00 97.69 98 SER A N 1
ATOM 728 C CA . SER A 1 98 ? -3.816 1.137 13.963 1.00 97.69 98 SER A CA 1
ATOM 729 C C . SER A 1 98 ? -4.401 0.989 12.546 1.00 97.69 98 SER A C 1
ATOM 731 O O . SER A 1 98 ? -3.659 0.882 11.565 1.00 97.69 98 SER A O 1
ATOM 733 N N . MET A 1 99 ? -5.730 1.074 12.392 1.00 97.81 99 MET A N 1
ATOM 734 C CA . MET A 1 99 ? -6.373 1.088 11.069 1.00 97.81 99 MET A CA 1
ATOM 735 C C . MET A 1 99 ? -5.983 2.313 10.232 1.00 97.81 99 MET A C 1
ATOM 737 O O . MET A 1 99 ? -5.790 2.189 9.019 1.00 97.81 99 MET A O 1
ATOM 741 N N . LYS A 1 100 ? -5.866 3.498 10.848 1.00 98.00 100 LYS A N 1
ATOM 742 C CA . LYS A 1 100 ? -5.419 4.712 10.145 1.00 98.00 100 LYS A CA 1
ATOM 743 C C . LYS A 1 100 ? -3.976 4.575 9.664 1.00 98.00 100 LYS A C 1
ATOM 745 O O . LYS A 1 100 ? -3.701 4.882 8.507 1.00 98.00 100 LYS A O 1
ATOM 750 N N . GLU A 1 101 ? -3.085 4.077 10.517 1.00 98.00 101 GLU A N 1
ATOM 751 C CA . GLU A 1 101 ? -1.678 3.833 10.171 1.00 98.00 101 GLU A CA 1
ATOM 752 C C . GLU A 1 101 ? -1.548 2.819 9.030 1.00 98.00 101 GLU A C 1
ATOM 754 O O . GLU A 1 101 ? -0.861 3.077 8.041 1.00 98.00 101 GLU A O 1
ATOM 759 N N . SER A 1 102 ? -2.290 1.711 9.108 1.00 97.81 102 SER A N 1
ATOM 760 C CA . SER A 1 102 ? -2.328 0.693 8.051 1.00 97.81 102 SER A CA 1
ATOM 761 C C . SER A 1 102 ? -2.831 1.269 6.723 1.00 97.81 102 SER A C 1
ATOM 763 O O . SER A 1 102 ? -2.255 1.007 5.667 1.00 97.81 102 SER A O 1
ATOM 765 N N . SER A 1 103 ? -3.867 2.112 6.763 1.00 98.12 103 SER A N 1
ATOM 766 C CA . SER A 1 103 ? -4.395 2.789 5.569 1.00 98.12 103 SER A CA 1
ATOM 767 C C . SER A 1 103 ? -3.361 3.731 4.944 1.00 98.12 103 SER A C 1
ATOM 769 O O . SER A 1 103 ? -3.212 3.766 3.720 1.00 98.12 103 SER A O 1
ATOM 771 N N . GLN A 1 104 ? -2.606 4.462 5.769 1.00 98.00 104 GLN A N 1
ATOM 772 C CA . GLN A 1 104 ? -1.528 5.330 5.297 1.00 98.00 104 GLN A CA 1
ATOM 773 C C . GLN A 1 104 ? -0.390 4.522 4.656 1.00 98.00 104 GLN A C 1
ATOM 775 O O . GLN A 1 104 ? 0.089 4.886 3.581 1.00 98.00 104 GLN A O 1
ATOM 780 N N . ALA A 1 105 ? 0.003 3.400 5.264 1.00 97.75 105 ALA A N 1
ATOM 781 C CA . ALA A 1 105 ? 1.022 2.508 4.713 1.00 97.75 105 ALA A CA 1
ATOM 782 C C . ALA A 1 105 ? 0.612 1.941 3.340 1.00 97.75 105 ALA A C 1
ATOM 784 O O . ALA A 1 105 ? 1.415 1.951 2.405 1.00 97.75 105 ALA A O 1
ATOM 785 N N . ILE A 1 106 ? -0.651 1.526 3.183 1.00 98.25 106 ILE A N 1
ATOM 786 C CA . ILE A 1 106 ? -1.199 1.055 1.900 1.00 98.25 106 ILE A CA 1
ATOM 787 C C . ILE A 1 106 ? -1.143 2.158 0.834 1.00 98.25 106 ILE A C 1
ATOM 789 O O . ILE A 1 106 ? -0.738 1.898 -0.302 1.00 98.25 106 ILE A O 1
ATOM 793 N N . ASN A 1 107 ? -1.511 3.394 1.182 1.00 97.94 107 ASN A N 1
ATOM 794 C CA . ASN A 1 107 ? -1.440 4.518 0.247 1.00 97.94 107 ASN A CA 1
ATOM 795 C C . ASN A 1 107 ? 0.001 4.801 -0.200 1.00 97.94 107 ASN A C 1
ATOM 797 O O . ASN A 1 107 ? 0.241 4.978 -1.395 1.00 97.94 107 ASN A O 1
ATOM 801 N N . ASN A 1 108 ? 0.962 4.773 0.728 1.00 97.94 108 ASN A N 1
ATOM 802 C CA . ASN A 1 108 ? 2.379 4.953 0.411 1.00 97.94 108 ASN A CA 1
ATOM 803 C C . ASN A 1 108 ? 2.895 3.852 -0.531 1.00 97.94 108 ASN A C 1
ATOM 805 O O . ASN A 1 108 ? 3.541 4.155 -1.536 1.00 97.94 108 ASN A O 1
ATOM 809 N N . LEU A 1 109 ? 2.554 2.585 -0.264 1.00 98.12 109 LEU A N 1
ATOM 810 C CA . LEU A 1 109 ? 2.897 1.459 -1.142 1.00 98.12 109 LEU A CA 1
ATOM 811 C C . LEU A 1 109 ? 2.304 1.628 -2.546 1.00 98.12 109 LEU A C 1
ATOM 813 O O . LEU A 1 109 ? 2.994 1.410 -3.543 1.00 98.12 109 LEU A O 1
ATOM 817 N N . LYS A 1 110 ? 1.045 2.070 -2.642 1.00 97.88 110 LYS A N 1
ATOM 818 C CA . LYS A 1 110 ? 0.384 2.330 -3.928 1.00 97.88 110 LYS A CA 1
ATOM 819 C C . LYS A 1 110 ? 1.099 3.420 -4.727 1.00 97.88 110 LYS A C 1
ATOM 821 O O . LYS A 1 110 ? 1.232 3.282 -5.943 1.00 97.88 110 LYS A O 1
ATOM 826 N N . THR A 1 111 ? 1.562 4.484 -4.072 1.00 97.88 111 THR A N 1
ATOM 827 C CA . THR A 1 111 ? 2.362 5.539 -4.714 1.00 97.88 111 THR A CA 1
ATOM 828 C C . THR A 1 111 ? 3.699 4.990 -5.210 1.00 97.88 111 THR A C 1
ATOM 830 O O . THR A 1 111 ? 4.005 5.132 -6.392 1.00 97.88 111 THR A O 1
ATOM 833 N N . SER A 1 112 ? 4.431 4.257 -4.368 1.00 97.62 112 SER A N 1
ATOM 834 C CA . SER A 1 112 ? 5.723 3.662 -4.740 1.00 97.62 112 SER A CA 1
ATOM 835 C C . SER A 1 112 ? 5.614 2.664 -5.907 1.00 97.62 112 SER A C 1
ATOM 837 O O . SER A 1 112 ? 6.453 2.660 -6.814 1.00 97.62 112 SER A O 1
ATOM 839 N N . MET A 1 113 ? 4.542 1.862 -5.965 1.00 97.62 113 MET A N 1
ATOM 840 C CA . MET A 1 113 ? 4.278 0.978 -7.111 1.00 97.62 113 MET A CA 1
ATOM 841 C C . MET A 1 113 ? 4.032 1.754 -8.410 1.00 97.62 113 MET A C 1
ATOM 843 O O . MET A 1 113 ? 4.490 1.322 -9.472 1.00 97.62 113 MET A O 1
ATOM 847 N N . LYS A 1 114 ? 3.321 2.889 -8.354 1.00 97.94 114 LYS A N 1
ATOM 848 C CA . LYS A 1 114 ? 3.105 3.743 -9.535 1.00 97.94 114 LYS A CA 1
ATOM 849 C C . LYS A 1 114 ? 4.421 4.331 -10.040 1.00 97.94 114 LYS A C 1
ATOM 851 O O . LYS A 1 114 ? 4.684 4.263 -11.238 1.00 97.94 114 LYS A O 1
ATOM 856 N N . GLU A 1 115 ? 5.253 4.846 -9.139 1.00 98.00 115 GLU A N 1
ATOM 857 C CA . GLU A 1 115 ? 6.577 5.389 -9.474 1.00 98.00 115 GLU A CA 1
ATOM 858 C C . GLU A 1 115 ? 7.480 4.322 -10.100 1.00 98.00 115 GLU A C 1
ATOM 860 O O . GLU A 1 115 ? 8.052 4.537 -11.168 1.00 98.00 115 GLU A O 1
ATOM 865 N N . SER A 1 116 ? 7.529 3.131 -9.497 1.00 97.75 116 SER A N 1
ATOM 866 C CA . SER A 1 116 ? 8.296 1.996 -10.025 1.00 97.75 116 SER A CA 1
ATOM 867 C C . SER A 1 116 ? 7.806 1.569 -11.411 1.00 97.75 116 SER A C 1
ATOM 869 O O . SER A 1 116 ? 8.606 1.312 -12.310 1.00 97.75 116 SER A O 1
ATOM 871 N N . SER A 1 117 ? 6.486 1.546 -11.621 1.00 98.12 117 SER A N 1
ATOM 872 C CA . SER A 1 117 ? 5.896 1.232 -12.928 1.00 98.12 117 SER A CA 1
ATOM 873 C C . SER A 1 117 ? 6.293 2.264 -13.987 1.00 98.12 117 SER A C 1
ATOM 875 O O . SER A 1 117 ? 6.659 1.889 -15.103 1.00 98.12 117 SER A O 1
ATOM 877 N N . GLN A 1 118 ? 6.289 3.554 -13.637 1.00 98.06 118 GLN A N 1
ATOM 878 C CA . GLN A 1 118 ? 6.727 4.617 -14.540 1.00 98.06 118 GLN A CA 1
ATOM 879 C C . GLN A 1 118 ? 8.225 4.514 -14.862 1.00 98.06 118 GLN A C 1
ATOM 881 O O . GLN A 1 118 ? 8.614 4.668 -16.021 1.00 98.06 118 GLN A O 1
ATOM 886 N N . ALA A 1 119 ? 9.064 4.197 -13.873 1.00 97.88 119 ALA A N 1
ATOM 887 C CA . ALA A 1 119 ? 10.493 3.974 -14.085 1.00 97.88 119 ALA A CA 1
ATOM 888 C C . ALA A 1 119 ? 10.753 2.811 -15.061 1.00 97.88 119 ALA A C 1
ATOM 890 O O . ALA A 1 119 ? 11.576 2.939 -15.968 1.00 97.88 119 ALA A O 1
ATOM 891 N N . ILE A 1 120 ? 10.002 1.710 -14.943 1.00 98.19 120 ILE A N 1
ATOM 892 C CA . ILE A 1 120 ? 10.080 0.572 -15.875 1.00 98.19 120 ILE A CA 1
ATOM 893 C C . ILE A 1 120 ? 9.683 0.987 -17.297 1.00 98.19 120 ILE A C 1
ATOM 895 O O . ILE A 1 120 ? 10.343 0.581 -18.256 1.00 98.19 120 ILE A O 1
ATOM 899 N N . ILE A 1 121 ? 8.624 1.788 -17.456 1.00 98.06 121 ILE A N 1
ATOM 900 C CA . ILE A 1 121 ? 8.210 2.306 -18.770 1.00 98.06 121 ILE A CA 1
ATOM 901 C C . ILE A 1 121 ? 9.337 3.142 -19.387 1.00 98.06 121 ILE A C 1
ATOM 903 O O . ILE A 1 121 ? 9.714 2.902 -20.534 1.00 98.06 121 ILE A O 1
ATOM 907 N N . ASN A 1 122 ? 9.922 4.061 -18.617 1.00 97.88 122 ASN A N 1
ATOM 908 C CA . ASN A 1 122 ? 11.011 4.917 -19.089 1.00 97.88 122 ASN A CA 1
ATOM 909 C C . ASN A 1 122 ? 12.245 4.095 -19.500 1.00 97.88 122 ASN A C 1
ATOM 911 O O . ASN A 1 122 ? 12.820 4.336 -20.562 1.00 97.88 122 ASN A O 1
ATOM 915 N N . LEU A 1 123 ? 12.615 3.082 -18.707 1.00 98.06 123 LEU A N 1
ATOM 916 C CA . LEU A 1 123 ? 13.709 2.163 -19.039 1.00 98.06 123 LEU A CA 1
ATOM 917 C C . LEU A 1 123 ? 13.441 1.398 -20.340 1.00 98.06 123 LEU A C 1
ATOM 919 O O . LEU A 1 123 ? 14.325 1.319 -21.193 1.00 98.06 123 LEU A O 1
ATOM 923 N N . LYS A 1 124 ? 12.221 0.880 -20.537 1.00 97.75 124 LYS A N 1
ATOM 924 C CA . LYS A 1 124 ? 11.842 0.201 -21.789 1.00 97.75 124 LYS A CA 1
ATOM 925 C C . LYS A 1 124 ? 11.968 1.125 -23.000 1.00 97.75 124 LYS A C 1
ATOM 927 O O . LYS A 1 124 ? 12.478 0.693 -24.035 1.00 97.75 124 LYS A O 1
ATOM 932 N N . THR A 1 125 ? 11.538 2.380 -22.877 1.00 97.88 125 THR A N 1
ATOM 933 C CA . THR A 1 125 ? 11.685 3.383 -23.942 1.00 97.88 125 THR A CA 1
ATOM 934 C C . THR A 1 125 ? 13.158 3.632 -24.264 1.00 97.88 125 THR A C 1
ATOM 936 O O . THR A 1 125 ? 13.558 3.489 -25.419 1.00 97.88 125 THR A O 1
ATOM 939 N N . SER A 1 126 ? 13.988 3.880 -23.247 1.00 97.50 126 SER A N 1
ATOM 940 C CA . SER A 1 126 ? 15.427 4.119 -23.426 1.00 97.50 126 SER A CA 1
ATOM 941 C C . SER A 1 126 ? 16.159 2.920 -24.051 1.00 97.50 126 SER A C 1
ATOM 943 O O . SER A 1 126 ? 17.011 3.085 -24.930 1.00 97.50 126 SER A O 1
ATOM 945 N N . MET A 1 127 ? 15.790 1.688 -23.677 1.00 97.38 127 MET A N 1
ATOM 946 C CA . MET A 1 127 ? 16.330 0.475 -24.305 1.00 97.38 127 MET A CA 1
ATOM 947 C C . MET A 1 127 ? 15.951 0.367 -25.786 1.00 97.38 127 MET A C 1
ATOM 949 O O . MET A 1 127 ? 16.780 -0.044 -26.605 1.00 97.38 127 MET A O 1
ATOM 953 N N . LYS A 1 128 ? 14.717 0.738 -26.152 1.00 97.88 128 LYS A N 1
ATOM 954 C CA . LYS A 1 128 ? 14.265 0.742 -27.550 1.00 97.88 128 LYS A CA 1
ATOM 955 C C . LYS A 1 128 ? 15.045 1.765 -28.380 1.00 97.88 128 LYS A C 1
ATOM 957 O O . LYS A 1 128 ? 15.507 1.430 -29.468 1.00 97.88 128 LYS A O 1
ATOM 962 N N . GLU A 1 129 ? 15.236 2.972 -27.854 1.00 97.75 129 GLU A N 1
ATOM 963 C CA . GLU A 1 129 ? 16.033 4.026 -28.497 1.00 97.75 129 GLU A CA 1
ATOM 964 C C . GLU A 1 129 ? 17.493 3.599 -28.683 1.00 97.75 129 GLU A C 1
ATOM 966 O O . GLU A 1 129 ? 18.035 3.700 -29.784 1.00 97.75 129 GLU A O 1
ATOM 971 N N . SER A 1 130 ? 18.102 3.028 -27.641 1.00 97.31 130 SER A N 1
ATOM 972 C CA . SER A 1 130 ? 19.472 2.502 -27.702 1.00 97.31 130 SER A CA 1
ATOM 973 C C . SER A 1 130 ? 19.608 1.395 -28.751 1.00 97.31 130 SER A C 1
ATOM 975 O O . SER A 1 130 ? 20.559 1.381 -29.531 1.00 97.31 130 SER A O 1
ATOM 977 N N . SER A 1 131 ? 18.625 0.493 -28.828 1.00 97.81 131 SER A N 1
ATOM 978 C CA . SER A 1 131 ? 18.597 -0.575 -29.836 1.00 97.81 131 SER A CA 1
ATOM 979 C C . SER A 1 131 ? 18.513 -0.014 -31.259 1.00 97.81 131 SER A C 1
ATOM 981 O O . SER A 1 131 ? 19.216 -0.488 -32.155 1.00 97.81 131 SER A O 1
ATOM 983 N N . GLN A 1 132 ? 17.706 1.031 -31.470 1.00 97.75 132 GLN A N 1
ATOM 984 C CA . GLN A 1 132 ? 17.620 1.712 -32.761 1.00 97.75 132 GLN A CA 1
ATOM 985 C C . GLN A 1 132 ? 18.943 2.397 -33.129 1.00 97.75 132 GLN A C 1
ATOM 987 O O . GLN A 1 132 ? 19.405 2.263 -34.264 1.00 97.75 132 GLN A O 1
ATOM 992 N N . ALA A 1 133 ? 19.584 3.081 -32.177 1.00 97.19 133 ALA A N 1
ATOM 993 C CA . ALA A 1 133 ? 20.882 3.718 -32.390 1.00 97.19 133 ALA A CA 1
ATOM 994 C C . ALA A 1 133 ? 21.962 2.696 -32.789 1.00 97.19 133 ALA A C 1
ATOM 996 O O . ALA A 1 133 ? 22.699 2.920 -33.751 1.00 97.19 133 ALA A O 1
ATOM 997 N N . ILE A 1 134 ? 22.003 1.537 -32.122 1.00 97.75 134 ILE A N 1
ATOM 998 C CA . ILE A 1 134 ? 22.909 0.429 -32.469 1.00 97.75 134 ILE A CA 1
ATOM 999 C C . ILE A 1 134 ? 22.638 -0.082 -33.892 1.00 97.75 134 ILE A C 1
ATOM 1001 O O . ILE A 1 134 ? 23.579 -0.309 -34.657 1.00 97.75 134 ILE A O 1
ATOM 1005 N N . SER A 1 135 ? 21.369 -0.242 -34.279 1.00 97.44 135 SER A N 1
ATOM 1006 C CA . SER A 1 135 ? 21.001 -0.667 -35.637 1.00 97.44 135 SER A CA 1
ATOM 1007 C C . SER A 1 135 ? 21.467 0.333 -36.704 1.00 97.44 135 SER A C 1
ATOM 1009 O O . SER A 1 135 ? 22.030 -0.059 -37.733 1.00 97.44 135 SER A O 1
ATOM 1011 N N . ASN A 1 136 ? 21.294 1.630 -36.441 1.00 97.38 136 ASN A N 1
ATOM 1012 C CA . ASN A 1 136 ? 21.743 2.697 -37.336 1.00 97.38 136 ASN A CA 1
ATOM 1013 C C . ASN A 1 136 ? 23.275 2.697 -37.473 1.00 97.38 136 ASN A C 1
ATOM 1015 O O . ASN A 1 136 ? 23.790 2.717 -38.592 1.00 97.38 136 ASN A O 1
ATOM 1019 N N . LEU A 1 137 ? 24.008 2.580 -36.359 1.00 97.69 137 LEU A N 1
ATOM 1020 C CA . LEU A 1 137 ? 25.473 2.470 -36.365 1.00 97.69 137 LEU A CA 1
ATOM 1021 C C . LEU A 1 137 ? 25.952 1.257 -37.169 1.00 97.69 137 LEU A C 1
ATOM 1023 O O . LEU A 1 137 ? 26.866 1.374 -37.985 1.00 97.69 137 LEU A O 1
ATOM 1027 N N . LYS A 1 138 ? 25.307 0.098 -36.996 1.00 97.19 138 LYS A N 1
ATOM 1028 C CA . LYS A 1 138 ? 25.634 -1.116 -37.757 1.00 97.19 138 LYS A CA 1
ATOM 1029 C C . LYS A 1 138 ? 25.435 -0.920 -39.262 1.00 97.19 138 LYS A C 1
ATOM 1031 O O . LYS A 1 138 ? 26.220 -1.444 -40.050 1.00 97.19 138 LYS A O 1
ATOM 1036 N N . THR A 1 139 ? 24.404 -0.178 -39.657 1.00 97.44 139 THR A N 1
ATOM 1037 C CA . THR A 1 139 ? 24.134 0.153 -41.065 1.00 97.44 139 THR A CA 1
ATOM 1038 C C . THR A 1 139 ? 25.217 1.076 -41.622 1.00 97.44 139 THR A C 1
ATOM 1040 O O . THR A 1 139 ? 25.862 0.722 -42.607 1.00 97.44 139 THR A O 1
ATOM 1043 N N . SER A 1 140 ? 25.522 2.171 -40.924 1.00 96.69 140 SER A N 1
ATOM 1044 C CA . SER A 1 140 ? 26.578 3.114 -41.320 1.00 96.69 140 SER A CA 1
ATOM 1045 C C . SER A 1 140 ? 27.963 2.453 -41.423 1.00 96.69 140 SER A C 1
ATOM 1047 O O . SER A 1 140 ? 28.737 2.728 -42.344 1.00 96.69 140 SER A O 1
ATOM 1049 N N . MET A 1 141 ? 28.273 1.508 -40.528 1.00 96.69 141 MET A N 1
ATOM 1050 C CA . MET A 1 141 ? 29.525 0.749 -40.576 1.00 96.69 141 MET A CA 1
ATOM 1051 C C . MET A 1 141 ? 29.608 -0.166 -41.809 1.00 96.69 141 MET A C 1
ATOM 1053 O O . MET A 1 141 ? 30.682 -0.299 -42.405 1.00 96.69 141 MET A O 1
ATOM 1057 N N . LYS A 1 142 ? 28.490 -0.777 -42.231 1.00 97.06 142 LYS A N 1
ATOM 1058 C CA . LYS A 1 142 ? 28.432 -1.562 -43.476 1.00 97.06 142 LYS A CA 1
ATOM 1059 C C . LYS A 1 142 ? 28.649 -0.680 -44.704 1.00 97.06 142 LYS A C 1
ATOM 1061 O O . LYS A 1 142 ? 29.451 -1.041 -45.561 1.00 97.06 142 LYS A O 1
ATOM 1066 N N . GLU A 1 143 ? 27.988 0.473 -44.765 1.00 97.06 143 GLU A N 1
ATOM 1067 C CA . GLU A 1 143 ? 28.147 1.441 -45.860 1.00 97.06 143 GLU A CA 1
ATOM 1068 C C . GLU A 1 143 ? 29.592 1.940 -45.960 1.00 97.06 143 GLU A C 1
ATOM 1070 O O . GLU A 1 143 ? 30.190 1.907 -47.035 1.00 97.06 143 GLU A O 1
ATOM 1075 N N . SER A 1 144 ? 30.195 2.301 -44.823 1.00 96.25 144 SER A N 1
ATOM 1076 C CA . SER A 1 144 ? 31.602 2.713 -44.753 1.00 96.25 144 SER A CA 1
ATOM 1077 C C . SER A 1 144 ? 32.543 1.601 -45.225 1.00 96.25 144 SER A C 1
ATOM 1079 O O . SER A 1 144 ? 33.480 1.850 -45.983 1.00 96.25 144 SER A O 1
ATOM 1081 N N . SER A 1 145 ? 32.273 0.352 -44.832 1.00 97.25 145 SER A N 1
ATOM 1082 C CA . SER A 1 145 ? 33.051 -0.808 -45.286 1.00 97.25 145 SER A CA 1
ATOM 1083 C C . SER A 1 145 ? 32.950 -0.998 -46.803 1.00 97.25 145 SER A C 1
ATOM 1085 O O . SER A 1 145 ? 33.964 -1.241 -47.459 1.00 97.25 145 SER A O 1
ATOM 1087 N N . GLN A 1 146 ? 31.756 -0.828 -47.379 1.00 97.00 146 GLN A N 1
ATOM 1088 C CA . GLN A 1 146 ? 31.555 -0.904 -48.827 1.00 97.00 146 GLN A CA 1
ATOM 1089 C C . GLN A 1 146 ? 32.272 0.234 -49.566 1.00 97.00 146 GLN A C 1
ATOM 1091 O O . GLN A 1 146 ? 32.919 -0.009 -50.586 1.00 97.00 146 GLN A O 1
ATOM 1096 N N . ALA A 1 147 ? 32.227 1.459 -49.037 1.00 96.31 147 ALA A N 1
ATOM 1097 C CA . ALA A 1 147 ? 32.957 2.593 -49.599 1.00 96.31 147 ALA A CA 1
ATOM 1098 C C . ALA A 1 147 ? 34.474 2.334 -49.629 1.00 96.31 147 ALA A C 1
ATOM 1100 O O . ALA A 1 147 ? 35.126 2.594 -50.641 1.00 96.31 147 ALA A O 1
ATOM 1101 N N . ILE A 1 148 ? 35.032 1.740 -48.566 1.00 97.12 148 ILE A N 1
ATOM 1102 C CA . ILE A 1 148 ? 36.446 1.336 -48.514 1.00 97.12 148 ILE A CA 1
ATOM 1103 C C . ILE A 1 148 ? 36.770 0.288 -49.592 1.00 97.12 148 ILE A C 1
ATOM 1105 O O . ILE A 1 148 ? 37.814 0.384 -50.240 1.00 97.12 148 ILE A O 1
ATOM 1109 N N . ILE A 1 149 ? 35.902 -0.706 -49.808 1.00 97.12 149 ILE A N 1
ATOM 1110 C CA . ILE A 1 149 ? 36.085 -1.720 -50.865 1.00 97.12 149 ILE A CA 1
ATOM 1111 C C . ILE A 1 149 ? 36.096 -1.065 -52.253 1.00 97.12 149 ILE A C 1
ATOM 1113 O O . ILE A 1 149 ? 36.977 -1.355 -53.070 1.00 97.12 149 ILE A O 1
ATOM 1117 N N . ASN A 1 150 ? 35.162 -0.148 -52.508 1.00 96.44 150 ASN A N 1
ATOM 1118 C CA . ASN A 1 150 ? 35.075 0.569 -53.780 1.00 96.44 150 ASN A CA 1
ATOM 1119 C C . ASN A 1 150 ? 36.328 1.428 -54.021 1.00 96.44 150 ASN A C 1
ATOM 1121 O O . ASN A 1 150 ? 36.915 1.368 -55.102 1.00 96.44 150 ASN A O 1
ATOM 1125 N N . LEU A 1 151 ? 36.803 2.153 -52.999 1.00 96.81 151 LEU A N 1
ATOM 1126 C CA . LEU A 1 151 ? 38.046 2.932 -53.069 1.00 96.81 151 LEU A CA 1
ATOM 1127 C C . LEU A 1 151 ? 39.265 2.051 -53.369 1.00 96.81 151 LEU A C 1
ATOM 1129 O O . LEU A 1 151 ? 40.065 2.389 -54.241 1.00 96.81 151 LEU A O 1
ATOM 1133 N N . LYS A 1 152 ? 39.395 0.896 -52.701 1.00 96.44 152 LYS A N 1
ATOM 1134 C CA . LYS A 1 152 ? 40.474 -0.068 -52.986 1.00 96.44 152 LYS A CA 1
ATOM 1135 C C . LYS A 1 152 ? 40.439 -0.553 -54.436 1.00 96.44 152 LYS A C 1
ATOM 1137 O O . LYS A 1 152 ? 41.492 -0.692 -55.057 1.00 96.44 152 LYS A O 1
ATOM 1142 N N . THR A 1 153 ? 39.245 -0.792 -54.974 1.00 96.56 153 THR A N 1
ATOM 1143 C CA . THR A 1 153 ? 39.057 -1.223 -56.367 1.00 96.56 153 THR A CA 1
ATOM 1144 C C . THR A 1 153 ? 39.494 -0.129 -57.341 1.00 96.56 153 THR A C 1
ATOM 1146 O O . THR A 1 153 ? 40.358 -0.375 -58.180 1.00 96.56 153 THR A O 1
ATOM 1149 N N . SER A 1 154 ? 39.013 1.102 -57.152 1.00 95.75 154 SER A N 1
ATOM 1150 C CA . SER A 1 154 ? 39.395 2.257 -57.978 1.00 95.75 154 SER A CA 1
ATOM 1151 C C . SER A 1 154 ? 40.904 2.550 -57.930 1.00 95.75 154 SER A C 1
ATOM 1153 O O . SER A 1 154 ? 41.528 2.860 -58.949 1.00 95.75 154 SER A O 1
ATOM 1155 N N . MET A 1 155 ? 41.538 2.382 -56.764 1.00 95.81 155 MET A N 1
ATOM 1156 C CA . MET A 1 155 ? 42.989 2.534 -56.617 1.00 95.81 155 MET A CA 1
ATOM 1157 C C . MET A 1 155 ? 43.766 1.467 -57.407 1.00 95.81 155 MET A C 1
ATOM 1159 O O . MET A 1 155 ? 44.803 1.771 -58.008 1.00 95.81 155 MET A O 1
ATOM 1163 N N . LYS A 1 156 ? 43.265 0.225 -57.450 1.00 96.25 156 LYS A N 1
ATOM 1164 C CA . LYS A 1 156 ? 43.849 -0.860 -58.256 1.00 96.25 156 LYS A CA 1
ATOM 1165 C C . LYS A 1 156 ? 43.729 -0.571 -59.756 1.00 96.25 156 LYS A C 1
ATOM 1167 O O . LYS A 1 156 ? 44.713 -0.727 -60.476 1.00 96.25 156 LYS A O 1
ATOM 1172 N N . GLU A 1 157 ? 42.569 -0.106 -60.211 1.00 96.06 157 GLU A N 1
ATOM 1173 C CA . GLU A 1 157 ? 42.340 0.301 -61.607 1.00 96.06 157 GLU A CA 1
ATOM 1174 C C . GLU A 1 157 ? 43.252 1.462 -62.017 1.00 96.06 157 GLU A C 1
ATOM 1176 O O . GLU A 1 157 ? 43.925 1.392 -63.045 1.00 96.06 157 GLU A O 1
ATOM 1181 N N . SER A 1 158 ? 43.359 2.489 -61.169 1.00 95.06 158 SER A N 1
ATOM 1182 C CA . SER A 1 158 ? 44.261 3.627 -61.390 1.00 95.06 158 SER A CA 1
ATOM 1183 C C . SER A 1 158 ? 45.724 3.182 -61.482 1.00 95.06 158 SER A C 1
ATOM 1185 O O . SER A 1 158 ? 46.460 3.616 -62.368 1.00 95.06 158 SER A O 1
ATOM 1187 N N . SER A 1 159 ? 46.144 2.256 -60.614 1.00 96.38 159 SER A N 1
ATOM 1188 C CA . SER A 1 159 ? 47.495 1.678 -60.652 1.00 96.38 159 SER A CA 1
ATOM 1189 C C . SER A 1 159 ? 47.754 0.913 -61.956 1.00 96.38 159 SER A C 1
ATOM 1191 O O . SER A 1 159 ? 48.835 1.030 -62.539 1.00 96.38 159 SER A O 1
ATOM 1193 N N . GLN A 1 160 ? 46.759 0.173 -62.456 1.00 95.94 160 GLN A N 1
ATOM 1194 C CA . GLN A 1 160 ? 46.850 -0.511 -63.746 1.00 95.94 160 GLN A CA 1
ATOM 1195 C C . GLN A 1 160 ? 46.947 0.485 -64.911 1.00 95.94 160 GLN A C 1
ATOM 1197 O O . GLN A 1 160 ? 47.788 0.309 -65.794 1.00 95.94 160 GLN A O 1
ATOM 1202 N N . ALA A 1 161 ? 46.144 1.552 -64.900 1.00 95.00 161 ALA A N 1
ATOM 1203 C CA . ALA A 1 161 ? 46.197 2.602 -65.915 1.00 95.00 161 ALA A CA 1
ATOM 1204 C C . ALA A 1 161 ? 47.577 3.282 -65.963 1.00 95.00 161 ALA A C 1
ATOM 1206 O O . ALA A 1 161 ? 48.141 3.456 -67.045 1.00 95.00 161 ALA A O 1
ATOM 1207 N N . ILE A 1 162 ? 48.170 3.583 -64.801 1.00 96.06 162 ILE A N 1
ATOM 1208 C CA . ILE A 1 162 ? 49.538 4.118 -64.697 1.00 96.06 162 ILE A CA 1
ATOM 1209 C C . ILE A 1 162 ? 50.562 3.138 -65.292 1.00 96.06 162 ILE A C 1
ATOM 1211 O O . ILE A 1 162 ? 51.460 3.554 -66.027 1.00 96.06 162 ILE A O 1
ATOM 1215 N N . SER A 1 163 ? 50.433 1.837 -65.011 1.00 95.62 163 SER A N 1
ATOM 1216 C CA . SER A 1 163 ? 51.315 0.806 -65.577 1.00 95.62 163 SER A CA 1
ATOM 1217 C C . SER A 1 163 ? 51.227 0.743 -67.110 1.00 95.62 163 SER A C 1
ATOM 1219 O O . SER A 1 163 ? 52.252 0.717 -67.803 1.00 95.62 163 SER A O 1
ATOM 1221 N N . ASN A 1 164 ? 50.008 0.802 -67.653 1.00 95.00 164 ASN A N 1
ATOM 1222 C CA . ASN A 1 164 ? 49.766 0.820 -69.097 1.00 95.00 164 ASN A CA 1
ATOM 1223 C C . ASN A 1 164 ? 50.362 2.081 -69.748 1.00 95.00 164 ASN A C 1
ATOM 1225 O O . ASN A 1 164 ? 51.078 1.974 -70.744 1.00 95.00 164 ASN A O 1
ATOM 1229 N N . LEU A 1 165 ? 50.154 3.262 -69.152 1.00 95.25 165 LEU A N 1
ATOM 1230 C CA . LEU A 1 165 ? 50.755 4.521 -69.615 1.00 95.25 165 LEU A CA 1
ATOM 1231 C C . LEU A 1 165 ? 52.285 4.457 -69.622 1.00 95.25 165 LEU A C 1
ATOM 1233 O O . LEU A 1 165 ? 52.919 4.853 -70.600 1.00 95.25 165 LEU A O 1
ATOM 1237 N N . LYS A 1 166 ? 52.895 3.907 -68.565 1.00 94.81 166 LYS A N 1
ATOM 1238 C CA . LYS A 1 166 ? 54.351 3.720 -68.488 1.00 94.81 166 LYS A CA 1
ATOM 1239 C C . LYS A 1 166 ? 54.869 2.810 -69.604 1.00 94.81 166 LYS A C 1
ATOM 1241 O O . LYS A 1 166 ? 55.956 3.050 -70.127 1.00 94.81 166 LYS A O 1
ATOM 1246 N N . THR A 1 167 ? 54.106 1.783 -69.969 1.00 95.12 167 THR A N 1
ATOM 1247 C CA . THR A 1 167 ? 54.436 0.880 -71.082 1.00 95.12 167 THR A CA 1
ATOM 1248 C C . THR A 1 167 ? 54.353 1.612 -72.422 1.00 95.12 167 THR A C 1
ATOM 1250 O O . THR A 1 167 ? 55.344 1.649 -73.148 1.00 95.12 167 THR A O 1
ATOM 1253 N N . SER A 1 168 ? 53.248 2.312 -72.689 1.00 93.69 168 SER A N 1
ATOM 1254 C CA . SER A 1 168 ? 53.071 3.114 -73.909 1.00 93.69 168 SER A CA 1
ATOM 1255 C C . SER A 1 168 ? 54.141 4.209 -74.067 1.00 93.69 168 SER A C 1
ATOM 1257 O O . SER A 1 168 ? 54.651 4.452 -75.164 1.00 93.69 168 SER A O 1
ATOM 1259 N N . MET A 1 169 ? 54.566 4.837 -72.964 1.00 93.69 169 MET A N 1
ATOM 1260 C CA . MET A 1 169 ? 55.649 5.826 -72.973 1.00 93.69 169 MET A CA 1
ATOM 1261 C C . MET A 1 169 ? 57.005 5.203 -73.344 1.00 93.69 169 MET A C 1
ATOM 1263 O O . MET A 1 169 ? 57.788 5.823 -74.072 1.00 93.69 169 MET A O 1
ATOM 1267 N N . LYS A 1 170 ? 57.291 3.974 -72.888 1.00 94.25 170 LYS A N 1
ATOM 1268 C CA . LYS A 1 170 ? 58.497 3.229 -73.295 1.00 94.25 170 LYS A CA 1
ATOM 1269 C C . LYS A 1 170 ? 58.465 2.886 -74.783 1.00 94.25 170 LYS A C 1
ATOM 1271 O O . LYS A 1 170 ? 59.462 3.108 -75.465 1.00 94.25 170 LYS A O 1
ATOM 1276 N N . GLU A 1 171 ? 57.334 2.400 -75.288 1.00 94.06 171 GLU A N 1
ATOM 1277 C CA . GLU A 1 171 ? 57.148 2.090 -76.714 1.00 94.06 171 GLU A CA 1
ATOM 1278 C C . GLU A 1 171 ? 57.326 3.335 -77.588 1.00 94.06 171 GLU A C 1
ATOM 1280 O O . GLU A 1 171 ? 58.083 3.314 -78.558 1.00 94.06 171 GLU A O 1
ATOM 1285 N N . SER A 1 172 ? 56.714 4.453 -77.191 1.00 92.81 172 SER A N 1
ATOM 1286 C CA . SER A 1 172 ? 56.870 5.745 -77.870 1.00 92.81 172 SER A CA 1
ATOM 1287 C C . SER A 1 172 ? 58.329 6.209 -77.874 1.00 92.81 172 SER A C 1
ATOM 1289 O O . SER A 1 172 ? 58.846 6.649 -78.900 1.00 92.81 172 SER A O 1
ATOM 1291 N N . SER A 1 173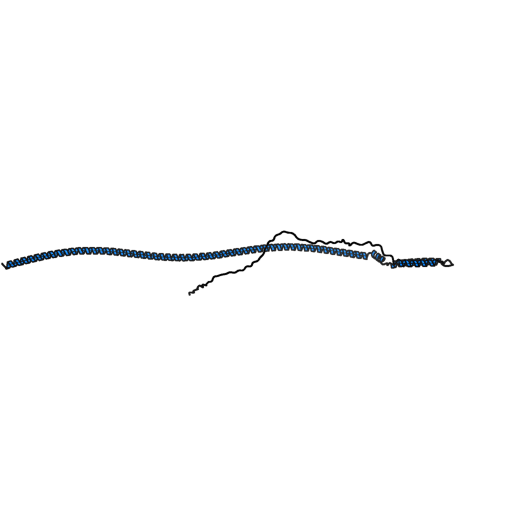 ? 59.033 6.056 -76.747 1.00 94.31 173 SER A N 1
ATOM 1292 C CA . SER A 1 173 ? 60.463 6.380 -76.648 1.00 94.31 173 SER A CA 1
ATOM 1293 C C . SER A 1 173 ? 61.314 5.511 -77.582 1.00 94.31 173 SER A C 1
ATOM 1295 O O . SER A 1 173 ? 62.233 6.017 -78.233 1.00 94.31 173 SER A O 1
ATOM 1297 N N . GLN A 1 174 ? 60.990 4.220 -77.704 1.00 93.75 174 GLN A N 1
ATOM 1298 C CA . GLN A 1 174 ? 61.653 3.314 -78.642 1.00 93.75 174 GLN A CA 1
ATOM 1299 C C . GLN A 1 174 ? 61.381 3.711 -80.098 1.00 93.75 174 GLN A C 1
ATOM 1301 O O . GLN A 1 174 ? 62.314 3.757 -80.901 1.00 93.75 174 GLN A O 1
ATOM 1306 N N . ALA A 1 175 ? 60.137 4.053 -80.438 1.00 92.25 175 ALA A N 1
ATOM 1307 C CA . ALA A 1 175 ? 59.771 4.525 -81.772 1.00 92.25 175 ALA A CA 1
ATOM 1308 C C . ALA A 1 175 ? 60.536 5.806 -82.152 1.00 92.25 175 ALA A C 1
ATOM 1310 O O . ALA A 1 175 ? 61.089 5.890 -83.249 1.00 92.25 175 ALA A O 1
ATOM 1311 N N . ILE A 1 176 ? 60.659 6.765 -81.225 1.00 93.50 176 ILE A N 1
ATOM 1312 C CA . ILE A 1 176 ? 61.472 7.979 -81.408 1.00 93.50 176 ILE A CA 1
ATOM 1313 C C . ILE A 1 176 ? 62.948 7.625 -81.643 1.00 93.50 176 ILE A C 1
ATOM 1315 O O . ILE A 1 176 ? 63.587 8.195 -82.531 1.00 93.50 176 ILE A O 1
ATOM 1319 N N . SER A 1 177 ? 63.503 6.675 -80.885 1.00 92.25 177 SER A N 1
ATOM 1320 C CA . SER A 1 177 ? 64.886 6.209 -81.069 1.00 92.25 177 SER A CA 1
ATOM 1321 C C . SER A 1 177 ? 65.106 5.573 -82.450 1.00 92.25 177 SER A C 1
ATOM 1323 O O . SER A 1 177 ? 66.081 5.891 -83.144 1.00 92.25 177 SER A O 1
ATOM 1325 N N . ASN A 1 178 ? 64.166 4.735 -82.895 1.00 92.62 178 ASN A N 1
ATOM 1326 C CA . ASN A 1 178 ? 64.194 4.106 -84.215 1.00 92.62 178 ASN A CA 1
ATOM 1327 C C . ASN A 1 178 ? 64.102 5.158 -85.334 1.00 92.62 178 ASN A C 1
ATOM 1329 O O . ASN A 1 178 ? 64.922 5.143 -86.252 1.00 92.62 178 ASN A O 1
ATOM 1333 N N . LEU A 1 179 ? 63.182 6.124 -85.223 1.00 92.12 179 LEU A N 1
ATOM 1334 C CA . LEU A 1 179 ? 63.067 7.254 -86.155 1.00 92.12 179 LEU A CA 1
ATOM 1335 C C . LEU A 1 179 ? 64.361 8.069 -86.222 1.00 92.12 179 LEU A C 1
ATOM 1337 O O . LEU A 1 179 ? 64.844 8.376 -87.309 1.00 92.12 179 LEU A O 1
ATOM 1341 N N . LYS A 1 180 ? 64.974 8.375 -85.073 1.00 91.69 180 LYS A N 1
ATOM 1342 C CA . LYS A 1 180 ? 66.260 9.085 -85.011 1.00 91.69 180 LYS A CA 1
ATOM 1343 C C . LYS A 1 180 ? 67.373 8.305 -85.715 1.00 91.69 180 LYS A C 1
ATOM 1345 O O . LYS A 1 180 ? 68.233 8.908 -86.358 1.00 91.69 180 LYS A O 1
ATOM 1350 N N . THR A 1 181 ? 67.366 6.980 -85.602 1.00 91.19 181 THR A N 1
ATOM 1351 C CA . THR A 1 181 ? 68.321 6.097 -86.288 1.00 91.19 181 THR A CA 1
ATOM 1352 C C . THR A 1 181 ? 68.087 6.102 -87.798 1.00 91.19 181 THR A C 1
ATOM 1354 O O . THR A 1 181 ? 69.016 6.399 -88.547 1.00 91.19 181 THR A O 1
ATOM 1357 N N . SER A 1 182 ? 66.841 5.920 -88.239 1.00 89.12 182 SER A N 1
ATOM 1358 C CA . SER A 1 182 ? 66.454 5.997 -89.654 1.00 89.12 182 SER A CA 1
ATOM 1359 C C . SER A 1 182 ? 66.770 7.365 -90.279 1.00 89.12 182 SER A C 1
ATOM 1361 O O . SER A 1 182 ? 67.271 7.450 -91.402 1.00 89.12 182 SER A O 1
ATOM 1363 N N . MET A 1 183 ? 66.577 8.461 -89.538 1.00 89.12 183 MET A N 1
ATOM 1364 C CA . MET A 1 183 ? 66.935 9.809 -89.988 1.00 89.12 183 MET A CA 1
ATOM 1365 C C . MET A 1 183 ? 68.453 9.974 -90.146 1.00 89.12 183 MET A C 1
ATOM 1367 O O . MET A 1 183 ? 68.907 10.595 -91.109 1.00 89.12 183 MET A O 1
ATOM 1371 N N . LYS A 1 184 ? 69.259 9.399 -89.239 1.00 90.12 184 LYS A N 1
ATOM 1372 C CA . LYS A 1 184 ? 70.726 9.369 -89.377 1.00 90.12 184 LYS A CA 1
ATOM 1373 C C . LYS A 1 184 ? 71.158 8.557 -90.597 1.00 90.12 184 LYS A C 1
ATOM 1375 O O . LYS A 1 184 ? 72.054 8.993 -91.314 1.00 90.12 184 LYS A O 1
ATOM 1380 N N . GLU A 1 185 ? 70.537 7.409 -90.844 1.00 89.56 185 GLU A N 1
ATOM 1381 C CA . GLU A 1 185 ? 70.796 6.587 -92.033 1.00 89.56 185 GLU A CA 1
ATOM 1382 C C . GLU A 1 185 ? 70.424 7.320 -93.320 1.00 89.56 185 GLU A C 1
ATOM 1384 O O . GLU A 1 185 ? 71.249 7.415 -94.223 1.00 89.56 185 GLU A O 1
ATOM 1389 N N . SER A 1 186 ? 69.244 7.937 -93.366 1.00 86.25 186 SER A N 1
ATOM 1390 C CA . SER A 1 186 ? 68.809 8.779 -94.486 1.00 86.25 186 SER A CA 1
ATOM 1391 C C . SER A 1 186 ? 69.767 9.949 -94.713 1.00 86.25 186 SER A C 1
ATOM 1393 O O . SER A 1 186 ? 70.166 10.220 -95.842 1.00 86.25 186 SER A O 1
ATOM 1395 N N . SER A 1 187 ? 70.220 10.606 -93.641 1.00 87.75 187 SER A N 1
ATOM 1396 C CA . SER A 1 187 ? 71.217 11.682 -93.720 1.00 87.75 187 SER A CA 1
ATOM 1397 C C . SER A 1 187 ? 72.557 11.181 -94.271 1.00 87.75 187 SER A C 1
ATOM 1399 O O . SER A 1 187 ? 73.170 11.852 -95.102 1.00 87.75 187 SER A O 1
ATOM 1401 N N . ARG A 1 188 ? 73.005 9.984 -93.862 1.00 86.31 188 ARG A N 1
ATOM 1402 C CA . ARG A 1 188 ? 74.193 9.326 -94.432 1.00 86.31 188 ARG A CA 1
ATOM 1403 C C . ARG A 1 188 ? 73.993 8.983 -95.905 1.00 86.31 188 ARG A C 1
ATOM 1405 O O . ARG A 1 188 ? 74.890 9.249 -96.692 1.00 86.31 188 ARG A O 1
ATOM 1412 N N . ALA A 1 189 ? 72.836 8.450 -96.290 1.00 82.38 189 ALA A N 1
ATOM 1413 C CA . ALA A 1 189 ? 72.514 8.137 -97.680 1.00 82.38 189 ALA A CA 1
ATOM 1414 C C . ALA A 1 189 ? 72.518 9.398 -98.558 1.00 82.38 189 ALA A C 1
ATOM 1416 O O . ALA A 1 189 ? 73.142 9.402 -99.615 1.00 82.38 189 ALA A O 1
ATOM 1417 N N . ILE A 1 190 ? 71.918 10.499 -98.090 1.00 82.31 190 ILE A N 1
ATOM 1418 C CA . ILE A 1 190 ? 71.971 11.808 -98.760 1.00 82.31 190 ILE A CA 1
ATOM 1419 C C . ILE A 1 190 ? 73.419 12.295 -98.884 1.00 82.31 190 ILE A C 1
ATOM 1421 O O . ILE A 1 190 ? 73.818 12.770 -99.947 1.00 82.31 190 ILE A O 1
ATOM 1425 N N . SER A 1 191 ? 74.219 12.176 -97.821 1.00 80.38 191 SER A N 1
ATOM 1426 C CA . SER A 1 191 ? 75.641 12.535 -97.856 1.00 80.38 191 SER A CA 1
ATOM 1427 C C . SER A 1 191 ? 76.407 11.701 -98.891 1.00 80.38 191 SER A C 1
ATOM 1429 O O . SER A 1 191 ? 77.110 12.260 -99.729 1.00 80.38 191 SER A O 1
ATOM 1431 N N . ASN A 1 192 ? 76.200 10.381 -98.904 1.00 80.69 192 ASN A N 1
ATOM 1432 C CA . ASN A 1 192 ? 76.808 9.461 -99.866 1.00 80.69 192 ASN A CA 1
ATOM 1433 C C . ASN A 1 192 ? 76.377 9.756 -101.310 1.00 80.69 192 ASN A C 1
ATOM 1435 O O . ASN A 1 192 ? 77.198 9.686 -102.219 1.00 80.69 192 ASN A O 1
ATOM 1439 N N . LEU A 1 193 ? 75.114 10.127 -101.542 1.00 77.31 193 LEU A N 1
ATOM 1440 C CA . LEU A 1 193 ? 74.642 10.583 -102.853 1.00 77.31 193 LEU A CA 1
ATOM 1441 C C . LEU A 1 193 ? 75.349 11.875 -103.282 1.00 77.31 193 LEU A C 1
ATOM 1443 O O . LEU A 1 193 ? 75.801 11.973 -104.420 1.00 77.31 193 LEU A O 1
ATOM 1447 N N . LYS A 1 194 ? 75.518 12.845 -102.375 1.00 71.31 194 LYS A N 1
ATOM 1448 C CA . LYS A 1 194 ? 76.270 14.083 -102.657 1.00 71.31 194 LYS A CA 1
ATOM 1449 C C . LYS A 1 194 ? 77.743 13.820 -102.983 1.00 71.31 194 LYS A C 1
ATOM 1451 O O . LYS A 1 194 ? 78.331 14.558 -103.773 1.00 71.31 194 LYS A O 1
ATOM 1456 N N . THR A 1 195 ? 78.347 12.794 -102.387 1.00 67.56 195 THR A N 1
ATOM 1457 C CA . THR A 1 195 ? 79.741 12.405 -102.647 1.00 67.56 195 THR A CA 1
ATOM 1458 C C . THR A 1 195 ? 79.888 11.398 -103.792 1.00 67.56 195 THR A C 1
ATOM 1460 O O . THR A 1 195 ? 81.016 11.130 -104.211 1.00 67.56 195 THR A O 1
ATOM 1463 N N . PHE A 1 196 ? 78.783 10.890 -104.353 1.00 68.31 196 PHE A N 1
ATOM 1464 C CA . PHE A 1 196 ? 78.789 9.903 -105.429 1.00 68.31 196 PHE A CA 1
ATOM 1465 C C . PHE A 1 196 ? 79.434 10.483 -106.707 1.00 68.31 196 PHE A C 1
ATOM 1467 O O . PHE A 1 196 ? 78.921 11.456 -107.274 1.00 68.31 196 PHE A O 1
ATOM 1474 N N . PRO A 1 197 ? 80.528 9.891 -107.227 1.00 62.22 197 PRO A N 1
ATOM 1475 C CA . PRO A 1 197 ? 81.259 10.426 -108.382 1.00 62.22 197 PRO A CA 1
ATOM 1476 C C . PRO A 1 197 ? 80.403 10.553 -109.651 1.00 62.22 197 PRO A C 1
ATOM 1478 O O . PRO A 1 197 ? 80.623 11.446 -110.471 1.00 62.22 197 PRO A O 1
ATOM 1481 N N . GLY A 1 198 ? 79.398 9.682 -109.797 1.00 61.38 198 GLY A N 1
ATOM 1482 C CA . GLY A 1 198 ? 78.444 9.718 -110.905 1.00 61.38 198 GLY A CA 1
ATOM 1483 C C . GLY A 1 198 ? 77.554 10.964 -110.902 1.00 61.38 198 GLY A C 1
ATOM 1484 O O . GLY A 1 198 ? 77.272 11.496 -111.968 1.00 61.38 198 GLY A O 1
ATOM 1485 N N . LEU A 1 199 ? 77.185 11.495 -109.730 1.00 61.66 199 LEU A N 1
ATOM 1486 C CA . LEU A 1 199 ? 76.346 12.695 -109.618 1.00 61.66 199 LEU A CA 1
ATOM 1487 C C . LEU A 1 199 ? 77.112 13.962 -110.008 1.00 61.66 199 LEU A C 1
ATOM 1489 O O . LEU A 1 199 ? 76.548 14.816 -110.683 1.00 61.66 199 LEU A O 1
ATOM 1493 N N . LYS A 1 200 ? 78.415 14.039 -109.698 1.00 60.84 200 LYS A N 1
ATOM 1494 C CA . LYS A 1 200 ? 79.298 15.094 -110.229 1.00 60.84 200 LYS A CA 1
ATOM 1495 C C . LYS A 1 200 ? 79.433 15.019 -111.750 1.00 60.84 200 LYS A C 1
ATOM 1497 O O . LYS A 1 200 ? 79.420 16.058 -112.396 1.00 60.84 200 LYS A O 1
ATOM 1502 N N . ARG A 1 201 ? 79.525 13.814 -112.332 1.00 64.56 201 ARG A N 1
ATOM 1503 C CA . ARG A 1 201 ? 79.532 13.637 -113.798 1.00 64.56 201 ARG A CA 1
ATOM 1504 C C . ARG A 1 201 ? 78.201 14.024 -114.437 1.00 64.56 201 ARG A C 1
ATOM 1506 O O . ARG A 1 201 ? 78.218 14.669 -115.474 1.00 64.56 201 ARG A O 1
ATOM 1513 N N . VAL A 1 202 ? 77.070 13.673 -113.828 1.00 63.38 202 VAL A N 1
ATOM 1514 C CA . VAL A 1 202 ? 75.733 14.046 -114.320 1.00 63.38 202 VAL A CA 1
ATOM 1515 C C . VAL A 1 202 ? 75.508 15.556 -114.212 1.00 63.38 202 VAL A C 1
ATOM 1517 O O . VAL A 1 202 ? 75.063 16.159 -115.181 1.00 63.38 202 VAL A O 1
ATOM 1520 N N . TRP A 1 203 ? 75.891 16.192 -113.100 1.00 61.19 203 TRP A N 1
ATOM 1521 C CA . TRP A 1 203 ? 75.877 17.656 -112.974 1.00 61.19 203 TRP A CA 1
ATOM 1522 C C . TRP A 1 203 ? 76.837 18.337 -113.952 1.00 61.19 203 TRP A C 1
ATOM 1524 O O . TRP A 1 203 ? 76.472 19.352 -114.523 1.00 61.19 203 TRP A O 1
ATOM 1534 N N . TRP A 1 204 ? 78.026 17.782 -114.203 1.00 61.34 204 TRP A N 1
ATOM 1535 C CA . TRP A 1 204 ? 78.949 18.297 -115.221 1.00 61.34 204 TRP A CA 1
ATOM 1536 C C . TRP A 1 204 ? 78.378 18.158 -116.641 1.00 61.34 204 TRP A C 1
ATOM 1538 O O . TRP A 1 204 ? 78.458 19.097 -117.421 1.00 61.34 204 TRP A O 1
ATOM 1548 N N . LEU A 1 205 ? 77.732 17.032 -116.963 1.00 60.88 205 LEU A N 1
ATOM 1549 C CA . LEU A 1 205 ? 77.066 16.815 -118.253 1.00 60.88 205 LEU A CA 1
ATOM 1550 C C . LEU A 1 205 ? 75.828 17.704 -118.449 1.00 60.88 205 LEU A C 1
ATOM 1552 O O . LEU A 1 205 ? 75.559 18.090 -119.580 1.00 60.88 205 LEU A O 1
ATOM 1556 N N . LEU A 1 206 ? 75.098 18.028 -117.377 1.00 60.72 206 LEU A N 1
ATOM 1557 C CA . LEU A 1 206 ? 73.975 18.977 -117.392 1.00 60.72 206 LEU A CA 1
ATOM 1558 C C . LEU A 1 206 ? 74.435 20.448 -117.374 1.00 60.72 206 LEU A C 1
ATOM 1560 O O . LEU A 1 206 ? 73.723 21.302 -117.886 1.00 60.72 206 LEU A O 1
ATOM 1564 N N . ALA A 1 207 ? 75.603 20.749 -116.795 1.00 58.00 207 ALA A N 1
ATOM 1565 C CA . ALA A 1 207 ? 76.183 22.096 -116.731 1.00 58.00 207 ALA A CA 1
ATOM 1566 C C . ALA A 1 207 ? 77.012 22.472 -117.973 1.00 58.00 207 ALA A C 1
ATOM 1568 O O . ALA A 1 207 ? 77.368 23.637 -118.138 1.00 58.00 207 ALA A O 1
ATOM 1569 N N . VAL A 1 208 ? 77.306 21.519 -118.865 1.00 53.88 208 VAL A N 1
ATOM 1570 C CA . VAL A 1 208 ? 77.671 21.824 -120.255 1.00 53.88 208 VAL A CA 1
ATOM 1571 C C . VAL A 1 208 ? 76.387 22.261 -120.960 1.00 53.88 208 VAL A C 1
ATOM 1573 O O . VAL A 1 208 ? 75.657 21.444 -121.516 1.00 53.88 208 VAL A O 1
ATOM 1576 N N . SER A 1 209 ? 76.083 23.554 -120.856 1.00 57.56 209 SER A N 1
ATOM 1577 C CA . SER A 1 209 ? 74.920 24.183 -121.481 1.00 57.56 209 SER A CA 1
ATOM 1578 C C . SER A 1 209 ? 74.889 23.954 -122.999 1.00 57.56 209 SER A C 1
ATOM 1580 O O . SER A 1 209 ? 75.936 23.914 -123.652 1.00 57.56 209 SER A O 1
ATOM 1582 N N . ASP A 1 210 ? 73.672 23.856 -123.546 1.00 57.19 210 ASP A N 1
ATOM 1583 C CA . ASP A 1 210 ? 73.336 23.712 -124.977 1.00 57.19 210 ASP A CA 1
ATOM 1584 C C . ASP A 1 210 ? 74.122 24.671 -125.900 1.00 57.19 210 ASP A C 1
ATOM 1586 O O . ASP A 1 210 ? 74.494 24.301 -127.013 1.00 57.19 210 ASP A O 1
ATOM 1590 N N . ASP A 1 211 ? 74.492 25.852 -125.393 1.00 54.12 211 ASP A N 1
ATOM 1591 C CA . ASP A 1 211 ? 75.309 26.865 -126.082 1.00 54.12 211 ASP A CA 1
ATOM 1592 C C . ASP A 1 211 ? 76.664 26.329 -126.583 1.00 54.12 211 ASP A C 1
AT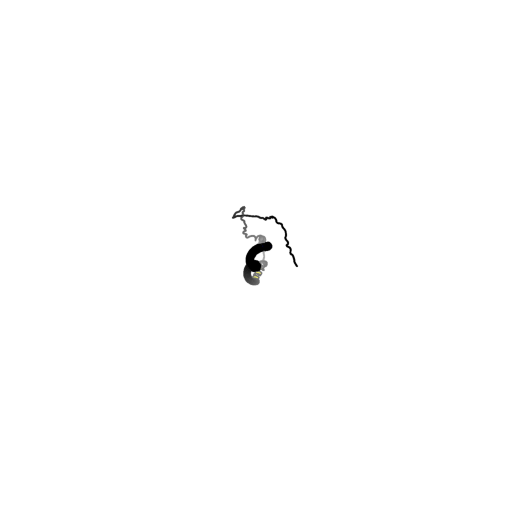OM 1594 O O . ASP A 1 211 ? 77.100 26.622 -127.696 1.00 54.12 211 ASP A O 1
ATOM 1598 N N . SER A 1 212 ? 77.342 25.479 -125.801 1.00 60.09 212 SER A N 1
ATOM 1599 C CA . SER A 1 212 ? 78.667 24.954 -126.175 1.00 60.09 212 SER A CA 1
ATOM 1600 C C . SER A 1 212 ? 78.602 23.813 -127.197 1.00 60.09 212 SER A C 1
ATOM 1602 O O . SER A 1 212 ? 79.605 23.508 -127.849 1.00 60.09 212 SER A O 1
ATOM 1604 N N . ARG A 1 213 ? 77.438 23.167 -127.358 1.00 56.75 213 ARG A N 1
ATOM 1605 C CA . ARG A 1 213 ? 77.237 22.110 -128.364 1.00 56.75 213 ARG A CA 1
ATOM 1606 C C . ARG A 1 213 ? 76.917 22.694 -129.738 1.00 56.75 213 ARG A C 1
ATOM 1608 O O . ARG A 1 213 ? 77.411 22.161 -130.734 1.00 56.75 213 ARG A O 1
ATOM 1615 N N . GLU A 1 214 ? 76.179 23.801 -129.797 1.00 58.19 214 GLU A N 1
ATOM 1616 C CA . GLU A 1 214 ? 75.923 24.515 -131.054 1.00 58.19 214 GLU A CA 1
ATOM 1617 C C . GLU A 1 214 ? 77.155 25.294 -131.546 1.00 58.19 214 GLU A C 1
ATOM 1619 O O . GLU A 1 214 ? 77.480 25.218 -132.736 1.00 58.19 214 GLU A O 1
ATOM 1624 N N . GLU A 1 215 ? 77.927 25.934 -130.656 1.00 59.56 215 GLU A N 1
ATOM 1625 C CA . GLU A 1 215 ? 79.188 26.593 -131.041 1.00 59.56 215 GLU A CA 1
ATOM 1626 C C . GLU A 1 215 ? 80.236 25.604 -131.576 1.00 59.56 215 GLU A C 1
ATOM 1628 O O . GLU A 1 215 ? 80.913 25.880 -132.571 1.00 59.56 215 GLU A O 1
ATOM 1633 N N . ALA A 1 216 ? 80.366 24.418 -130.973 1.00 58.59 216 ALA A N 1
ATOM 1634 C CA . ALA A 1 216 ? 81.289 23.394 -131.463 1.00 58.59 216 ALA A CA 1
ATOM 1635 C C . ALA A 1 216 ? 80.874 22.853 -132.845 1.00 58.59 216 ALA A C 1
ATOM 1637 O O . ALA A 1 216 ? 81.737 22.611 -133.694 1.00 58.59 216 ALA A O 1
ATOM 1638 N N . ALA A 1 217 ? 79.570 22.710 -133.106 1.00 58.69 217 ALA A N 1
ATOM 1639 C CA . ALA A 1 217 ? 79.049 22.297 -134.410 1.00 58.69 217 ALA A CA 1
ATOM 1640 C C . ALA A 1 217 ? 79.279 23.368 -135.495 1.00 58.69 217 ALA A C 1
ATOM 1642 O O . ALA A 1 217 ? 79.683 23.034 -136.616 1.00 58.69 217 ALA A O 1
ATOM 1643 N N . LEU A 1 218 ? 79.111 24.651 -135.153 1.00 60.44 218 LEU A N 1
ATOM 1644 C CA . LEU A 1 218 ? 79.423 25.786 -136.027 1.00 60.44 218 LEU A CA 1
ATOM 1645 C C . LEU A 1 218 ? 80.919 25.852 -136.360 1.00 60.44 218 LEU A C 1
ATOM 1647 O O . LEU A 1 218 ? 81.268 25.883 -137.543 1.00 60.44 218 LEU A O 1
ATOM 1651 N N . ARG A 1 219 ? 81.808 25.725 -135.366 1.00 62.28 219 ARG A N 1
ATOM 1652 C CA . ARG A 1 219 ? 83.270 25.737 -135.580 1.00 62.28 219 ARG A CA 1
ATOM 1653 C C . ARG A 1 219 ? 83.770 24.550 -136.409 1.00 62.28 219 ARG A C 1
ATOM 1655 O O . ARG A 1 219 ? 84.674 24.716 -137.228 1.00 62.28 219 ARG A O 1
ATOM 1662 N N . TRP A 1 220 ? 83.167 23.367 -136.270 1.00 59.78 220 TRP A N 1
ATOM 1663 C CA . TRP A 1 220 ? 83.466 22.218 -137.137 1.00 59.78 220 TRP A CA 1
ATOM 1664 C C . TRP A 1 220 ? 82.981 22.418 -138.580 1.00 59.78 220 TRP A C 1
ATOM 1666 O O . TRP A 1 220 ? 83.640 21.960 -139.518 1.00 59.78 220 TRP A O 1
ATOM 1676 N N . SER A 1 221 ? 81.855 23.110 -138.778 1.00 63.28 221 SER A N 1
ATOM 1677 C CA . SER A 1 221 ? 81.338 23.426 -140.115 1.00 63.28 221 SER A CA 1
ATOM 1678 C C . SER A 1 221 ? 82.169 24.504 -140.828 1.00 63.28 221 SER A C 1
ATOM 1680 O O . SER A 1 221 ? 82.478 24.352 -142.012 1.00 63.28 221 SER A O 1
ATOM 1682 N N . GLU A 1 222 ? 82.631 25.524 -140.100 1.00 62.31 222 GLU A N 1
ATOM 1683 C CA . GLU A 1 222 ? 83.512 26.578 -140.618 1.00 62.31 222 GLU A CA 1
ATOM 1684 C C . GLU A 1 222 ? 84.917 26.049 -140.927 1.00 62.31 222 GLU A C 1
ATOM 1686 O O . GLU A 1 222 ? 85.460 26.335 -141.994 1.00 62.31 222 GLU A O 1
ATOM 1691 N N . ALA A 1 223 ? 85.481 25.191 -140.068 1.00 63.34 223 ALA A N 1
ATOM 1692 C CA . ALA A 1 223 ? 86.766 24.539 -140.333 1.00 63.34 223 ALA A CA 1
ATOM 1693 C C . ALA A 1 223 ? 86.718 23.638 -141.582 1.00 63.34 223 ALA A C 1
ATOM 1695 O O . ALA A 1 223 ? 87.683 23.577 -142.350 1.00 63.34 223 ALA A O 1
ATOM 1696 N N . ARG A 1 224 ? 85.581 22.973 -141.834 1.00 65.06 224 ARG A N 1
ATOM 1697 C CA . ARG A 1 224 ? 85.370 22.172 -143.050 1.00 65.06 224 ARG A CA 1
ATOM 1698 C C . ARG A 1 224 ? 85.268 23.057 -144.297 1.00 65.06 224 ARG A C 1
ATOM 1700 O O . ARG A 1 224 ? 85.875 22.723 -145.310 1.00 65.06 224 ARG A O 1
ATOM 1707 N N . ALA A 1 225 ? 84.576 24.194 -144.205 1.00 59.34 225 ALA A N 1
ATOM 1708 C CA . ALA A 1 225 ? 84.450 25.157 -145.299 1.00 59.34 225 ALA A CA 1
ATOM 1709 C C . ALA A 1 225 ? 85.787 25.840 -145.652 1.00 59.34 225 ALA A C 1
ATOM 1711 O O . ALA A 1 225 ? 86.080 26.044 -146.833 1.00 59.34 225 ALA A O 1
ATOM 1712 N N . ILE A 1 226 ? 86.630 26.145 -144.656 1.00 63.28 226 ILE A N 1
ATOM 1713 C CA . ILE A 1 226 ? 87.981 26.685 -144.878 1.00 63.28 226 ILE A CA 1
ATOM 1714 C C . ILE A 1 226 ? 88.872 25.640 -145.558 1.00 63.28 226 ILE A C 1
ATOM 1716 O O . ILE A 1 226 ? 89.503 25.974 -146.558 1.00 63.28 226 ILE A O 1
ATOM 1720 N N . ARG A 1 227 ? 88.858 24.376 -145.105 1.00 62.69 227 ARG A N 1
ATOM 1721 C CA . ARG A 1 227 ? 89.648 23.288 -145.716 1.00 62.69 227 ARG A CA 1
ATOM 1722 C C . ARG A 1 227 ? 89.295 23.073 -147.193 1.00 62.69 227 ARG A C 1
ATOM 1724 O O . ARG A 1 227 ? 90.195 23.016 -148.028 1.00 62.69 227 ARG A O 1
ATOM 1731 N N . THR A 1 228 ? 88.006 23.069 -147.540 1.00 64.06 228 THR A N 1
ATOM 1732 C CA . THR A 1 228 ? 87.568 22.973 -148.946 1.00 64.06 228 THR A CA 1
ATOM 1733 C C . THR A 1 228 ? 87.938 24.208 -149.771 1.00 64.06 228 THR A C 1
ATOM 1735 O O . THR A 1 228 ? 88.186 24.104 -150.969 1.00 64.06 228 THR A O 1
ATOM 1738 N N . ARG A 1 229 ? 88.008 25.392 -149.148 1.00 56.62 229 ARG A N 1
ATOM 1739 C CA . ARG A 1 229 ? 88.379 26.641 -149.826 1.00 56.62 229 ARG A CA 1
ATOM 1740 C C . ARG A 1 229 ? 89.885 26.725 -150.083 1.00 56.62 229 ARG A C 1
ATOM 1742 O O . ARG A 1 229 ? 90.274 27.206 -151.141 1.00 56.62 229 ARG A O 1
ATOM 1749 N N . THR A 1 230 ? 90.720 26.218 -149.177 1.00 59.84 230 THR A N 1
ATOM 1750 C CA . THR A 1 230 ? 92.166 26.074 -149.410 1.00 59.84 230 THR A CA 1
ATOM 1751 C C . THR A 1 230 ? 92.478 24.993 -150.444 1.00 59.84 230 THR A C 1
ATOM 1753 O O . THR A 1 230 ? 93.316 25.224 -151.305 1.00 59.84 230 THR A O 1
ATOM 1756 N N . GLU A 1 231 ? 91.757 23.867 -150.452 1.00 58.88 231 GLU A N 1
ATOM 1757 C CA . GLU A 1 231 ? 91.945 22.820 -151.472 1.00 58.88 231 GLU A CA 1
ATOM 1758 C C . GLU A 1 231 ? 91.530 23.280 -152.882 1.00 58.88 231 GLU A C 1
ATOM 1760 O O . GLU A 1 231 ? 92.171 22.905 -153.861 1.00 58.88 231 GLU A O 1
ATOM 1765 N N . LEU A 1 232 ? 90.514 24.145 -153.006 1.00 56.56 232 LEU A N 1
ATOM 1766 C CA . LEU A 1 232 ? 90.112 24.724 -154.296 1.00 56.56 232 LEU A CA 1
ATOM 1767 C C . LEU A 1 232 ? 91.027 25.868 -154.764 1.00 56.56 232 LEU A C 1
ATOM 1769 O O . LEU A 1 232 ? 91.230 26.019 -155.965 1.00 56.56 232 LEU A O 1
ATOM 1773 N N . LEU A 1 233 ? 91.609 26.649 -153.846 1.00 55.62 233 LEU A N 1
ATOM 1774 C CA . LEU A 1 233 ? 92.547 27.725 -154.195 1.00 55.62 233 LEU A CA 1
ATOM 1775 C C . LEU A 1 233 ? 93.960 27.204 -154.505 1.00 55.62 233 LEU A C 1
ATOM 1777 O O . LEU A 1 233 ? 94.609 27.754 -155.389 1.00 55.62 233 LEU A O 1
ATOM 1781 N N . SER A 1 234 ? 94.402 26.104 -153.886 1.00 55.47 234 SER A N 1
ATOM 1782 C CA . SER A 1 234 ? 95.650 25.421 -154.267 1.00 55.47 234 SER A CA 1
ATOM 1783 C C . SER A 1 234 ? 95.550 24.665 -155.598 1.00 55.47 234 SER A C 1
ATOM 1785 O O . SER A 1 234 ? 96.573 24.402 -156.213 1.00 55.47 234 SER A O 1
ATOM 1787 N N . ARG A 1 235 ? 94.339 24.361 -156.088 1.00 52.56 235 ARG A N 1
ATOM 1788 C CA . ARG A 1 235 ? 94.114 23.690 -157.385 1.00 52.56 235 ARG A CA 1
ATOM 1789 C C . ARG A 1 235 ? 93.795 24.655 -158.536 1.00 52.56 235 ARG A C 1
ATOM 1791 O O . ARG A 1 235 ? 93.561 24.211 -159.655 1.00 52.56 235 ARG A O 1
ATOM 1798 N N . ALA A 1 236 ? 93.788 25.961 -158.255 1.00 47.28 236 ALA A N 1
ATOM 1799 C CA . ALA A 1 236 ? 93.511 27.036 -159.211 1.00 47.28 236 ALA A CA 1
ATOM 1800 C C . ALA A 1 236 ? 94.740 27.909 -159.541 1.00 47.28 236 ALA A C 1
ATOM 1802 O O . ALA A 1 236 ? 94.643 28.761 -160.417 1.00 47.28 236 ALA A O 1
ATOM 1803 N N . SER A 1 237 ? 95.894 27.703 -158.891 1.00 49.44 237 SER A N 1
ATOM 1804 C CA . SER A 1 237 ? 97.142 28.415 -159.221 1.00 49.44 237 SER A CA 1
ATOM 1805 C C . SER A 1 237 ? 98.132 27.605 -160.071 1.00 49.44 237 SER A C 1
ATOM 1807 O O . SER A 1 237 ? 99.250 28.064 -160.274 1.00 49.44 237 SER A O 1
ATOM 1809 N N . GLU A 1 238 ? 97.748 26.426 -160.574 1.00 47.25 238 GLU A N 1
ATOM 1810 C CA . GLU A 1 238 ? 98.610 25.574 -161.418 1.00 47.25 238 GLU A CA 1
ATOM 1811 C C . GLU A 1 238 ? 98.180 25.479 -162.895 1.00 47.25 238 GLU A C 1
ATOM 1813 O O . GLU A 1 238 ? 98.893 24.866 -163.683 1.00 47.25 238 GLU A O 1
ATOM 1818 N N . VAL A 1 239 ? 97.077 26.109 -163.333 1.00 46.12 239 VAL A N 1
ATOM 1819 C CA . VAL A 1 239 ? 96.676 26.085 -164.757 1.00 46.12 239 VAL A CA 1
ATOM 1820 C C . VAL A 1 239 ? 96.086 27.432 -165.193 1.00 46.12 239 VAL A C 1
ATOM 1822 O O . VAL A 1 239 ? 95.116 27.915 -164.615 1.00 46.12 239 VAL A O 1
ATOM 1825 N N . GLY A 1 240 ? 96.713 28.038 -166.205 1.00 37.09 240 GLY A N 1
ATOM 1826 C CA . GLY A 1 240 ? 96.405 29.356 -166.764 1.00 37.09 240 GLY A CA 1
ATOM 1827 C C . GLY A 1 240 ? 95.077 29.482 -167.526 1.00 37.09 240 GLY A C 1
ATOM 1828 O O . GLY A 1 240 ? 94.348 28.525 -167.766 1.00 37.09 240 GLY A O 1
ATOM 1829 N N . GLU A 1 241 ? 94.796 30.737 -167.868 1.00 37.78 241 GLU A N 1
ATOM 1830 C CA . GLU A 1 241 ? 93.518 31.402 -168.140 1.00 37.78 241 GLU A CA 1
ATOM 1831 C C . GLU A 1 241 ? 92.767 31.057 -169.443 1.00 37.78 241 GLU A C 1
ATOM 1833 O O . GLU A 1 241 ? 93.332 31.016 -170.531 1.00 37.78 241 GLU A O 1
ATOM 1838 N N . SER A 1 242 ? 91.432 30.974 -169.348 1.00 36.81 242 SER A N 1
ATOM 1839 C CA . SER A 1 242 ? 90.429 31.922 -169.909 1.00 36.81 242 SER A CA 1
ATOM 1840 C C . SER A 1 242 ? 89.049 31.227 -169.874 1.00 36.81 242 SER A C 1
ATOM 1842 O O . SER A 1 242 ? 88.903 30.117 -170.359 1.00 36.81 242 SER A O 1
ATOM 1844 N N . GLY A 1 243 ? 87.971 31.692 -169.234 1.00 37.12 243 GLY A N 1
ATOM 1845 C CA . GLY A 1 243 ? 87.525 33.025 -168.829 1.00 37.12 243 GLY A CA 1
ATOM 1846 C C . GLY A 1 243 ? 86.228 33.338 -169.604 1.00 37.12 243 GLY A C 1
ATOM 1847 O O . GLY A 1 243 ? 86.273 33.428 -170.817 1.00 37.12 243 GLY A O 1
ATOM 1848 N N . ARG A 1 244 ? 85.044 33.531 -169.013 1.00 39.41 244 ARG A N 1
ATOM 1849 C CA . ARG A 1 244 ? 84.669 33.581 -167.600 1.00 39.41 244 ARG A CA 1
ATOM 1850 C C . ARG A 1 244 ? 83.131 33.562 -167.482 1.00 39.41 244 ARG A C 1
ATOM 1852 O O . ARG A 1 244 ? 82.449 34.253 -168.225 1.00 39.41 244 ARG A O 1
ATOM 1859 N N . ALA A 1 245 ? 82.671 32.855 -166.449 1.00 39.94 245 ALA A N 1
ATOM 1860 C CA . ALA A 1 245 ? 81.484 33.120 -165.627 1.00 39.94 245 ALA A CA 1
ATOM 1861 C C . ALA A 1 245 ? 80.088 32.947 -166.257 1.00 39.94 245 ALA A C 1
ATOM 1863 O O . ALA A 1 245 ? 79.388 33.905 -166.566 1.00 39.94 245 ALA A O 1
ATOM 1864 N N . SER A 1 246 ? 79.682 31.676 -166.304 1.00 49.06 246 SER A N 1
ATOM 1865 C CA . SER A 1 246 ? 78.327 31.182 -166.547 1.00 49.06 246 SER A CA 1
ATOM 18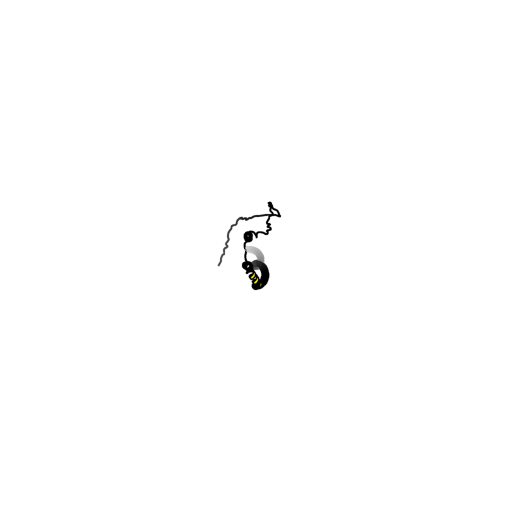66 C C . SER A 1 246 ? 77.390 31.398 -165.346 1.00 49.06 246 SER A C 1
ATOM 1868 O O . SER A 1 246 ? 77.785 31.210 -164.192 1.00 49.06 246 SER A O 1
ATOM 1870 N N . GLU A 1 247 ? 76.154 31.776 -165.683 1.00 48.19 247 GLU A N 1
ATOM 1871 C CA . GLU A 1 247 ? 74.809 31.643 -165.083 1.00 48.19 247 GLU A CA 1
ATOM 1872 C C . GLU A 1 247 ? 74.595 30.905 -163.726 1.00 48.19 247 GLU A C 1
ATOM 1874 O O . GLU A 1 247 ? 73.583 31.125 -163.055 1.00 48.19 247 GLU A O 1
ATOM 1879 N N . GLU A 1 248 ? 75.515 30.065 -163.250 1.00 47.41 248 GLU A N 1
ATOM 1880 C CA . GLU A 1 248 ? 75.340 29.192 -162.074 1.00 47.41 248 GLU A CA 1
ATOM 1881 C C . GLU A 1 248 ? 75.452 29.929 -160.723 1.00 47.41 248 GLU A C 1
ATOM 1883 O O . GLU A 1 248 ? 74.889 29.501 -159.710 1.00 47.41 248 GLU A O 1
ATOM 1888 N N . GLY A 1 249 ? 76.085 31.108 -160.701 1.00 51.59 249 GLY A N 1
ATOM 1889 C CA . GLY A 1 249 ? 76.158 31.970 -159.513 1.00 51.59 249 GLY A CA 1
ATOM 1890 C C . GLY A 1 249 ? 74.833 32.656 -159.144 1.00 51.59 249 GLY A C 1
ATOM 1891 O O . GLY A 1 249 ? 74.670 33.117 -158.009 1.00 51.59 249 GLY A O 1
ATOM 1892 N N . ARG A 1 250 ? 73.865 32.715 -160.072 1.00 53.94 250 ARG A N 1
ATOM 1893 C CA . ARG A 1 250 ? 72.575 33.394 -159.855 1.00 53.94 250 ARG A CA 1
ATOM 1894 C C . ARG A 1 250 ? 71.532 32.474 -159.204 1.00 53.94 250 ARG A C 1
ATOM 1896 O O . ARG A 1 250 ? 70.795 32.921 -158.326 1.00 53.94 250 ARG A O 1
ATOM 1903 N N . LEU A 1 251 ? 71.546 31.177 -159.522 1.00 54.69 251 LEU A N 1
ATOM 1904 C CA . LEU A 1 251 ? 70.581 30.191 -159.003 1.00 54.69 251 LEU A CA 1
ATOM 1905 C C . LEU A 1 251 ? 70.860 29.747 -157.551 1.00 54.69 251 LEU A C 1
ATOM 1907 O O . LEU A 1 251 ? 69.935 29.402 -156.811 1.00 54.69 251 LEU A O 1
ATOM 1911 N N . LEU A 1 252 ? 72.108 29.851 -157.080 1.00 54.84 252 LEU A N 1
ATOM 1912 C CA . LEU A 1 252 ? 72.468 29.563 -155.682 1.00 54.84 252 LEU A CA 1
ATOM 1913 C C . LEU A 1 252 ? 72.020 30.657 -154.694 1.00 54.84 252 LEU A C 1
ATOM 1915 O O . LEU A 1 252 ? 71.709 30.347 -153.540 1.00 54.84 252 LEU A O 1
ATOM 1919 N N . LYS A 1 253 ? 71.895 31.918 -155.136 1.00 52.62 253 LYS A N 1
ATOM 1920 C CA . LYS A 1 253 ? 71.373 33.017 -154.298 1.00 52.62 253 LYS A CA 1
ATOM 1921 C C . LYS A 1 253 ? 69.855 32.938 -154.089 1.00 52.62 253 LYS A C 1
ATOM 1923 O O . LYS A 1 253 ? 69.382 33.242 -152.993 1.00 52.62 253 LYS A O 1
ATOM 1928 N N . GLU A 1 254 ? 69.093 32.467 -155.078 1.00 53.16 254 GLU A N 1
ATOM 1929 C CA . GLU A 1 254 ? 67.630 32.321 -154.962 1.00 53.16 254 GLU A CA 1
ATOM 1930 C C . GLU A 1 254 ? 67.219 31.096 -154.115 1.00 53.16 254 GLU A C 1
ATOM 1932 O O . GLU A 1 254 ? 66.221 31.146 -153.387 1.00 53.16 254 GLU A O 1
ATOM 1937 N N . SER A 1 255 ? 68.035 30.034 -154.103 1.00 52.47 255 SER A N 1
ATOM 1938 C CA . SER A 1 255 ? 67.882 28.859 -153.223 1.00 52.47 255 SER A CA 1
ATOM 1939 C C . SER A 1 255 ? 68.079 29.202 -151.734 1.00 52.47 255 SER A C 1
ATOM 1941 O O . SER A 1 255 ? 67.286 28.801 -150.873 1.00 52.47 255 SER A O 1
ATOM 1943 N N . TRP A 1 256 ? 69.078 30.033 -151.417 1.00 49.84 256 TRP A N 1
ATOM 1944 C CA . TRP A 1 256 ? 69.381 30.430 -150.036 1.00 49.84 256 TRP A CA 1
ATOM 1945 C C . TRP A 1 256 ? 68.324 31.371 -149.432 1.00 49.84 256 TRP A C 1
ATOM 1947 O O . TRP A 1 256 ? 67.974 31.249 -148.254 1.00 49.84 256 TRP A O 1
ATOM 1957 N N . ALA A 1 257 ? 67.738 32.259 -150.243 1.00 52.09 257 ALA A N 1
ATOM 1958 C CA . ALA A 1 257 ? 66.650 33.141 -149.812 1.00 52.09 257 ALA A CA 1
ATOM 1959 C C . ALA A 1 257 ? 65.341 32.376 -149.517 1.00 52.09 257 ALA A C 1
ATOM 1961 O O . ALA A 1 257 ? 64.601 32.746 -148.601 1.00 52.09 257 ALA A O 1
ATOM 1962 N N . ARG A 1 258 ? 65.082 31.262 -150.223 1.00 51.47 258 ARG A N 1
ATOM 1963 C CA . ARG A 1 258 ? 63.924 30.383 -149.968 1.00 51.47 258 ARG A CA 1
ATOM 1964 C C . ARG A 1 258 ? 64.090 29.555 -148.682 1.00 51.47 258 ARG A C 1
ATOM 1966 O O . ARG A 1 258 ? 63.111 29.326 -147.972 1.00 51.47 258 ARG A O 1
ATOM 1973 N N . LYS A 1 259 ? 65.328 29.189 -148.318 1.00 50.66 259 LYS A N 1
ATOM 1974 C CA . LYS A 1 259 ? 65.649 28.431 -147.090 1.00 50.66 259 LYS A CA 1
ATOM 1975 C C . LYS A 1 259 ? 65.564 29.276 -145.806 1.00 50.66 259 LYS A C 1
ATOM 1977 O O . LYS A 1 259 ? 65.201 28.752 -144.757 1.00 50.66 259 LYS A O 1
ATOM 1982 N N . LYS A 1 260 ? 65.802 30.593 -145.890 1.00 48.94 260 LYS A N 1
ATOM 1983 C CA . LYS A 1 260 ? 65.724 31.516 -144.736 1.00 48.94 260 LYS A CA 1
ATOM 1984 C C . LYS A 1 260 ? 64.294 31.898 -144.316 1.00 48.94 260 LYS A C 1
ATOM 1986 O O . LYS A 1 260 ? 64.099 32.259 -143.160 1.00 48.94 260 LYS A O 1
ATOM 1991 N N . ARG A 1 261 ? 63.292 31.804 -145.206 1.00 50.25 261 ARG A N 1
ATOM 1992 C CA . ARG A 1 261 ? 61.876 32.061 -144.852 1.00 50.25 261 ARG A CA 1
ATOM 1993 C C . ARG A 1 261 ? 61.196 30.857 -144.186 1.00 50.25 261 ARG A C 1
ATOM 1995 O O . ARG A 1 261 ? 60.500 31.052 -143.200 1.00 50.25 261 ARG A O 1
ATOM 2002 N N . LYS A 1 262 ? 61.505 29.619 -144.600 1.00 46.81 262 LYS A N 1
ATOM 2003 C CA . LYS A 1 262 ? 60.967 28.398 -143.956 1.00 46.81 262 LYS A CA 1
ATOM 2004 C C . LYS A 1 262 ? 61.360 28.251 -142.477 1.00 46.81 262 LYS A C 1
ATOM 2006 O O . LYS A 1 262 ? 60.538 27.861 -141.664 1.00 46.81 262 LYS A O 1
ATOM 2011 N N . SER A 1 263 ? 62.572 28.671 -142.105 1.00 47.28 263 SER A N 1
ATOM 2012 C CA . SER A 1 263 ? 63.064 28.575 -140.718 1.00 47.28 263 SER A CA 1
ATOM 2013 C C . SER A 1 263 ? 62.522 29.672 -139.775 1.00 47.28 263 SER A C 1
ATOM 2015 O O . SER A 1 263 ? 62.690 29.579 -138.558 1.00 47.28 263 SER A O 1
ATOM 2017 N N . ARG A 1 264 ? 61.855 30.711 -140.312 1.00 45.62 264 ARG A N 1
ATOM 2018 C CA . ARG A 1 264 ? 61.168 31.739 -139.507 1.00 45.62 264 ARG A CA 1
ATOM 2019 C C . ARG A 1 264 ? 59.691 31.404 -139.264 1.00 45.62 264 ARG A C 1
ATOM 2021 O O . ARG A 1 264 ? 59.187 31.762 -138.207 1.00 45.62 264 ARG A O 1
ATOM 2028 N N . ASP A 1 265 ? 59.052 30.663 -140.174 1.00 45.31 265 ASP A N 1
ATOM 2029 C CA . ASP A 1 265 ? 57.655 30.217 -140.034 1.00 45.31 265 ASP A CA 1
ATOM 2030 C C . ASP A 1 265 ? 57.523 28.886 -139.257 1.00 45.31 265 ASP A C 1
ATOM 2032 O O . ASP A 1 265 ? 56.559 28.705 -138.516 1.00 45.31 265 ASP A O 1
ATOM 2036 N N . GLU A 1 266 ? 58.533 28.004 -139.278 1.00 44.50 266 GLU A N 1
ATOM 2037 C CA . GLU A 1 266 ? 58.580 26.789 -138.429 1.00 44.50 266 GLU A CA 1
ATOM 2038 C C . GLU A 1 266 ? 58.852 27.088 -136.936 1.00 44.50 266 GLU A C 1
ATOM 2040 O O . GLU A 1 266 ? 58.646 26.230 -136.082 1.00 44.50 266 GLU A O 1
ATOM 2045 N N . ARG A 1 267 ? 59.232 28.328 -136.587 1.00 47.81 267 ARG A N 1
ATOM 2046 C CA . ARG A 1 267 ? 59.353 28.793 -135.189 1.00 47.81 267 ARG A CA 1
ATOM 2047 C C . ARG A 1 267 ? 58.037 29.357 -134.620 1.00 47.81 267 ARG A C 1
ATOM 2049 O O . ARG A 1 267 ? 57.975 29.638 -133.428 1.00 47.81 267 ARG A O 1
ATOM 2056 N N . ALA A 1 268 ? 56.996 29.499 -135.451 1.00 44.66 268 ALA A N 1
ATOM 2057 C CA . ALA A 1 268 ? 55.678 30.023 -135.070 1.00 44.66 268 ALA A CA 1
ATOM 2058 C C . ALA A 1 268 ? 54.524 29.001 -135.202 1.00 44.66 268 ALA A C 1
ATOM 2060 O O . ALA A 1 268 ? 53.394 29.309 -134.829 1.00 44.66 268 ALA A O 1
ATOM 2061 N N . GLY A 1 269 ? 54.779 27.772 -135.668 1.00 42.16 269 GLY A N 1
ATOM 2062 C CA . GLY A 1 269 ? 53.753 26.733 -135.806 1.00 42.16 269 GLY A CA 1
ATOM 2063 C C . GLY A 1 269 ? 54.333 25.331 -135.655 1.00 42.16 269 GLY A C 1
ATOM 2064 O O . GLY A 1 269 ? 54.747 24.732 -136.638 1.00 42.16 269 GLY A O 1
ATOM 2065 N N . GLY A 1 270 ? 54.377 24.801 -134.428 1.00 35.16 270 GLY A N 1
ATOM 2066 C CA . GLY A 1 270 ? 54.952 23.469 -134.216 1.00 35.16 270 GLY A CA 1
ATOM 2067 C C . GLY A 1 270 ? 55.135 22.992 -132.779 1.00 35.16 270 GLY A C 1
ATOM 2068 O O . GLY A 1 270 ? 56.096 22.291 -132.528 1.00 35.16 270 GLY A O 1
ATOM 2069 N N . HIS A 1 271 ? 54.257 23.355 -131.839 1.00 32.56 271 HIS A N 1
ATOM 2070 C CA . HIS A 1 271 ? 53.890 22.485 -130.708 1.00 32.56 271 HIS A CA 1
ATOM 2071 C C . HIS A 1 271 ? 52.556 22.970 -130.121 1.00 32.56 271 HIS A C 1
ATOM 2073 O O . HIS A 1 271 ? 52.468 23.574 -129.056 1.00 32.56 271 HIS A O 1
ATOM 2079 N N . GLN A 1 272 ? 51.479 22.685 -130.850 1.00 34.94 272 GLN A N 1
ATOM 2080 C CA . GLN A 1 272 ? 50.178 22.451 -130.242 1.00 34.94 272 GLN A CA 1
ATOM 2081 C C . GLN A 1 272 ? 49.684 21.092 -130.741 1.00 34.94 272 GLN A C 1
ATOM 2083 O O . GLN A 1 272 ? 49.709 20.837 -131.941 1.00 34.94 272 GLN A O 1
ATOM 2088 N N . LYS A 1 273 ? 49.187 20.289 -129.790 1.00 33.75 273 LYS A N 1
ATOM 2089 C CA . LYS A 1 273 ? 48.498 18.989 -129.918 1.00 33.75 273 LYS A CA 1
ATOM 2090 C C . LYS A 1 273 ? 49.401 17.765 -130.110 1.00 33.75 273 LYS A C 1
ATOM 2092 O O . LYS A 1 273 ? 49.939 17.574 -131.184 1.00 33.75 273 LYS A O 1
ATOM 2097 N N . TYR A 1 274 ? 49.393 16.858 -129.127 1.00 31.78 274 TYR A N 1
ATOM 2098 C CA . TYR A 1 274 ? 48.500 15.698 -129.220 1.00 31.78 274 TYR A CA 1
ATOM 2099 C C . TYR A 1 274 ? 47.788 15.441 -127.873 1.00 31.78 274 TYR A C 1
ATOM 2101 O O . TYR A 1 274 ? 48.427 15.136 -126.878 1.00 31.78 274 TYR A O 1
ATOM 2109 N N . HIS A 1 275 ? 46.462 15.659 -127.908 1.00 35.53 275 HIS A N 1
ATOM 2110 C CA . HIS A 1 275 ? 45.356 14.907 -127.280 1.00 35.53 275 HIS A CA 1
ATOM 2111 C C . HIS A 1 275 ? 45.388 14.627 -125.761 1.00 35.53 275 HIS A C 1
ATOM 2113 O O . HIS A 1 275 ? 46.269 13.946 -125.270 1.00 35.53 275 HIS A O 1
ATOM 2119 N N . LYS A 1 276 ? 44.462 15.106 -124.912 1.00 33.59 276 LYS A N 1
ATOM 2120 C CA . LYS A 1 276 ? 43.000 15.334 -125.016 1.00 33.59 276 LYS A CA 1
ATOM 2121 C C . LYS A 1 276 ? 42.203 14.045 -125.263 1.00 33.59 276 LYS A C 1
ATOM 2123 O O . LYS A 1 276 ? 41.949 13.709 -126.412 1.00 33.59 276 LYS A O 1
ATOM 2128 N N . THR A 1 277 ? 41.742 13.432 -124.173 1.00 30.78 277 THR A N 1
A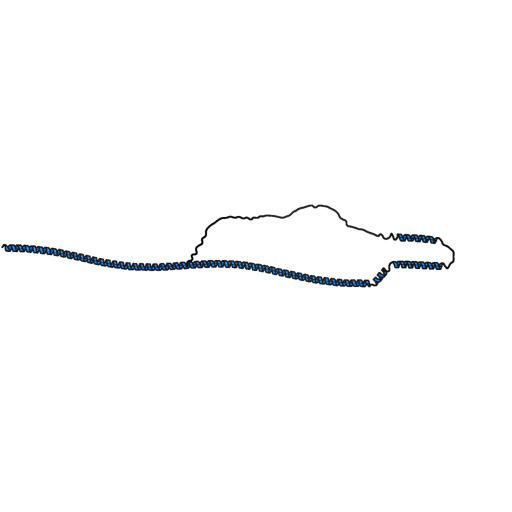TOM 2129 C CA . THR A 1 277 ? 40.406 12.821 -124.000 1.00 30.78 277 THR A CA 1
ATOM 2130 C C . THR A 1 277 ? 40.087 12.899 -122.502 1.00 30.78 277 THR A C 1
ATOM 2132 O O . THR A 1 277 ? 40.809 12.338 -121.690 1.00 30.78 277 THR A O 1
ATOM 2135 N N . HIS A 1 278 ? 39.249 13.851 -122.098 1.00 30.59 278 HIS A N 1
ATOM 2136 C CA . HIS A 1 278 ? 37.803 13.699 -121.877 1.00 30.59 278 HIS A CA 1
ATOM 2137 C C . HIS A 1 278 ? 37.472 13.457 -120.390 1.00 30.59 278 HIS A C 1
ATOM 2139 O O . HIS A 1 278 ? 37.533 12.346 -119.880 1.00 30.59 278 HIS A O 1
ATOM 2145 N N . GLU A 1 279 ? 37.111 14.561 -119.727 1.00 29.59 279 GLU A N 1
ATOM 2146 C CA . GLU A 1 279 ? 35.927 14.721 -118.857 1.00 29.59 279 GLU A CA 1
ATOM 2147 C C . GLU A 1 279 ? 34.746 13.770 -119.175 1.00 29.59 279 GLU A C 1
ATOM 2149 O O . GLU A 1 279 ? 34.682 13.242 -120.287 1.00 29.59 279 GLU A O 1
ATOM 2154 N N . PRO A 1 280 ? 33.650 13.746 -118.384 1.00 41.28 280 PRO A N 1
ATOM 2155 C CA . PRO A 1 280 ? 33.437 14.086 -116.966 1.00 41.28 280 PRO A CA 1
ATOM 2156 C C . PRO A 1 280 ? 32.525 13.026 -116.283 1.00 41.28 280 PRO A C 1
ATOM 2158 O O . PRO A 1 280 ? 32.126 12.052 -116.916 1.00 41.28 280 PRO A O 1
ATOM 2161 N N . ARG A 1 281 ? 32.106 13.240 -115.024 1.00 28.52 281 ARG A N 1
ATOM 2162 C CA . ARG A 1 281 ? 30.686 13.114 -114.594 1.00 28.52 281 ARG A CA 1
ATOM 2163 C C . ARG A 1 281 ? 30.520 13.468 -113.108 1.00 28.52 281 ARG A C 1
ATOM 2165 O O . ARG A 1 281 ? 30.565 12.617 -112.230 1.00 28.52 281 ARG A O 1
ATOM 2172 N N . ARG A 1 282 ? 30.198 14.737 -112.845 1.00 42.91 282 ARG A N 1
ATOM 2173 C CA . ARG A 1 282 ? 28.951 15.031 -112.126 1.00 42.91 282 ARG A CA 1
ATOM 2174 C C . ARG A 1 282 ? 27.846 15.058 -113.183 1.00 42.91 282 ARG A C 1
ATOM 2176 O O . ARG A 1 282 ? 27.950 15.847 -114.113 1.00 42.91 282 ARG A O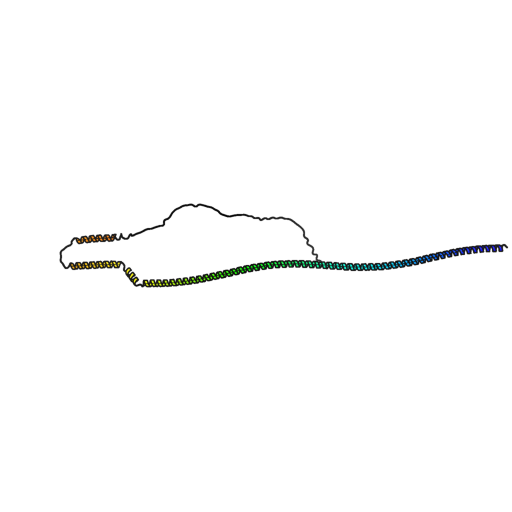 1
ATOM 2183 N N . LYS A 1 283 ? 26.849 14.189 -113.044 1.00 33.19 283 LYS A N 1
ATOM 2184 C CA . LYS A 1 283 ? 25.426 14.388 -113.380 1.00 33.19 283 LYS A CA 1
ATOM 2185 C C . LYS A 1 283 ? 24.686 13.378 -112.507 1.00 33.19 283 LYS A C 1
ATOM 2187 O O . LYS A 1 283 ? 25.005 12.196 -112.550 1.00 33.19 283 LYS A O 1
ATOM 2192 N N . GLU A 1 284 ? 23.991 13.844 -111.479 1.00 33.34 284 GLU A N 1
ATOM 2193 C CA . GLU A 1 284 ? 22.589 14.269 -111.590 1.00 33.34 284 GLU A CA 1
ATOM 2194 C C . GLU A 1 284 ? 21.707 13.150 -112.142 1.00 33.34 284 GLU A C 1
ATOM 2196 O O . GLU A 1 284 ? 21.692 12.877 -113.340 1.00 33.34 284 GLU A O 1
ATOM 2201 N N . VAL A 1 285 ? 20.964 12.547 -111.220 1.00 32.12 285 VAL A N 1
ATOM 2202 C CA . VAL A 1 285 ? 19.552 12.212 -111.394 1.00 32.12 285 VAL A CA 1
ATOM 2203 C C . VAL A 1 285 ? 18.909 12.874 -110.166 1.00 32.12 285 VAL A C 1
ATOM 2205 O O . VAL A 1 285 ? 19.253 12.515 -109.045 1.00 32.12 285 VAL A O 1
ATOM 2208 N N . SER A 1 286 ? 18.367 14.087 -110.269 1.00 30.53 286 SER A N 1
ATOM 2209 C CA . SER A 1 286 ? 17.110 14.470 -110.927 1.00 30.53 286 SER A CA 1
ATOM 2210 C C . SER A 1 286 ? 15.886 13.897 -110.227 1.00 30.53 286 SER A C 1
ATOM 2212 O O . SER A 1 286 ? 15.785 12.693 -110.035 1.00 30.53 286 SER A O 1
ATOM 2214 N N . GLY A 1 287 ? 14.922 14.784 -109.995 1.00 28.52 287 GLY A N 1
ATOM 2215 C CA . GLY A 1 287 ? 13.517 14.430 -109.834 1.00 28.52 287 GLY A CA 1
ATOM 2216 C C . GLY A 1 287 ? 13.145 14.213 -108.374 1.00 28.52 287 GLY A C 1
ATOM 2217 O O . GLY A 1 287 ? 13.501 13.194 -107.811 1.00 28.52 287 GLY A O 1
ATOM 2218 N N . ALA A 1 288 ? 12.614 15.214 -107.674 1.00 27.36 288 ALA A N 1
ATOM 2219 C CA . ALA A 1 288 ? 11.262 15.766 -107.827 1.00 27.36 288 ALA A CA 1
ATOM 2220 C C . ALA A 1 288 ? 10.195 14.874 -107.181 1.00 27.36 288 ALA A C 1
ATOM 2222 O O . ALA A 1 288 ? 10.274 13.655 -107.274 1.00 27.36 288 ALA A O 1
ATOM 2223 N N . LEU A 1 289 ? 9.178 15.555 -106.638 1.00 32.16 289 LEU A N 1
ATOM 2224 C CA . LEU A 1 289 ? 8.021 15.062 -105.876 1.00 32.16 289 LEU A CA 1
ATOM 2225 C C . LEU A 1 289 ? 8.390 14.883 -104.391 1.00 32.16 289 LEU A C 1
ATOM 2227 O O . LEU A 1 289 ? 9.297 14.137 -104.060 1.00 32.16 289 LEU A O 1
ATOM 2231 N N . GLY A 1 290 ? 7.845 15.646 -103.443 1.00 29.14 290 GLY A N 1
ATOM 2232 C CA . GLY A 1 290 ? 6.455 16.083 -103.345 1.00 29.14 290 GLY A CA 1
ATOM 2233 C C . GLY A 1 290 ? 5.635 14.937 -102.757 1.00 29.14 290 GLY A C 1
ATOM 2234 O O . GLY A 1 290 ? 5.603 13.876 -103.371 1.00 29.14 290 GLY A O 1
ATOM 2235 N N . LEU A 1 291 ? 4.959 15.207 -101.627 1.00 30.81 291 LEU A N 1
ATOM 2236 C CA . LEU A 1 291 ? 4.145 14.286 -100.805 1.00 30.81 291 LEU A CA 1
ATOM 2237 C C . LEU A 1 291 ? 5.040 13.385 -99.937 1.00 30.81 291 LEU A C 1
ATOM 2239 O O . LEU A 1 291 ? 5.960 12.761 -100.452 1.00 30.81 291 LEU A O 1
ATOM 2243 N N . TRP A 1 292 ? 4.936 13.313 -98.610 1.00 30.97 292 TRP A N 1
ATOM 2244 C CA . TRP A 1 292 ? 3.799 13.214 -97.674 1.00 30.97 292 TRP A CA 1
ATOM 2245 C C . TRP A 1 292 ? 3.957 14.307 -96.582 1.00 30.97 292 TRP A C 1
ATOM 2247 O O . TRP A 1 292 ? 5.082 14.522 -96.135 1.00 30.97 292 TRP A O 1
ATOM 2257 N N . GLU A 1 293 ? 3.014 15.157 -96.162 1.00 30.66 293 GLU A N 1
ATOM 2258 C CA . GLU A 1 293 ? 1.595 15.010 -95.781 1.00 30.66 293 GLU A CA 1
ATOM 2259 C C . GLU A 1 293 ? 1.300 13.842 -94.840 1.00 30.66 293 GLU A C 1
ATOM 2261 O O . GLU A 1 293 ? 1.343 12.695 -95.266 1.00 30.66 293 GLU A O 1
ATOM 2266 N N . ASP A 1 294 ? 0.981 14.225 -93.596 1.00 28.77 294 ASP A N 1
ATOM 2267 C CA . ASP A 1 294 ? 0.103 13.564 -92.628 1.00 28.77 294 ASP A CA 1
ATOM 2268 C C . ASP A 1 294 ? 0.520 12.141 -92.192 1.00 28.77 294 ASP A C 1
ATOM 2270 O O . ASP A 1 294 ? 1.096 11.344 -92.916 1.00 28.77 294 ASP A O 1
ATOM 2274 N N . SER A 1 295 ? 0.390 11.722 -90.944 1.00 34.69 295 SER A N 1
ATOM 2275 C CA . SER A 1 295 ? -0.804 11.718 -90.113 1.00 34.69 295 SER A CA 1
ATOM 2276 C C . SER A 1 295 ? -0.358 11.079 -88.781 1.00 34.69 295 SER A C 1
ATOM 2278 O O . SER A 1 295 ? 0.598 10.304 -88.751 1.00 34.69 295 SER A O 1
ATOM 2280 N N . GLU A 1 296 ? -0.857 11.556 -87.642 1.00 29.00 296 GLU A N 1
ATOM 2281 C CA . GLU A 1 296 ? -1.854 10.818 -86.843 1.00 29.00 296 GLU A CA 1
ATOM 2282 C C . GLU A 1 296 ? -1.298 9.522 -86.230 1.00 29.00 296 GLU A C 1
ATOM 2284 O O . GLU A 1 296 ? -0.866 8.604 -86.910 1.00 29.00 296 GLU A O 1
ATOM 2289 N N . TRP A 1 297 ? -1.090 9.525 -84.915 1.00 30.67 297 TRP A N 1
ATOM 2290 C CA . TRP A 1 297 ? -2.064 9.062 -83.913 1.00 30.67 297 TRP A CA 1
ATOM 2291 C C . TRP A 1 297 ? -2.088 7.540 -83.744 1.00 30.67 297 TRP A C 1
ATOM 2293 O O . TRP A 1 297 ? -1.939 6.769 -84.680 1.00 30.67 297 TRP A O 1
ATOM 2303 N N . ASP A 1 298 ? -2.348 7.188 -82.487 1.00 33.06 298 ASP A N 1
ATOM 2304 C CA . ASP A 1 298 ? -2.710 5.882 -81.946 1.00 33.06 298 ASP A CA 1
ATOM 2305 C C . ASP A 1 298 ? -1.630 4.799 -81.923 1.00 33.06 298 ASP A C 1
ATOM 2307 O O . ASP A 1 298 ? -0.886 4.561 -82.861 1.00 33.06 298 ASP A O 1
ATOM 2311 N N . GLY A 1 299 ? -1.465 4.055 -80.838 1.00 32.59 299 GLY A N 1
ATOM 2312 C CA . GLY A 1 299 ? -2.275 3.849 -79.637 1.00 32.59 299 GLY A CA 1
ATOM 2313 C C . GLY A 1 299 ? -1.698 2.587 -78.972 1.00 32.59 299 GLY A C 1
ATOM 2314 O O . GLY A 1 299 ? -0.997 1.811 -79.610 1.00 32.59 299 GLY A O 1
ATOM 2315 N N . GLY A 1 300 ? -1.869 2.292 -77.695 1.00 29.62 300 GLY A N 1
ATOM 2316 C CA . GLY A 1 300 ? -2.734 2.850 -76.683 1.00 29.62 300 GLY A CA 1
ATOM 2317 C C . GLY A 1 300 ? -2.593 2.010 -75.407 1.00 29.62 300 GLY A C 1
ATOM 2318 O O . GLY A 1 300 ? -1.625 1.271 -75.238 1.00 29.62 300 GLY A O 1
ATOM 2319 N N . ALA A 1 301 ? -3.632 2.107 -74.578 1.00 33.47 301 ALA A N 1
ATOM 2320 C CA . ALA A 1 301 ? -3.829 1.523 -73.249 1.00 33.47 301 ALA A CA 1
ATOM 2321 C C . ALA A 1 301 ? -3.110 2.289 -72.120 1.00 33.47 301 ALA A C 1
ATOM 2323 O O . ALA A 1 301 ? -1.894 2.334 -72.046 1.00 33.47 301 ALA A O 1
ATOM 2324 N N . GLY A 1 302 ? -3.796 2.911 -71.167 1.00 31.95 302 GLY A N 1
ATOM 2325 C CA . GLY A 1 302 ? -5.221 2.935 -70.871 1.00 31.95 302 GLY A CA 1
ATOM 2326 C C . GLY A 1 302 ? -5.410 3.402 -69.426 1.00 31.95 302 GLY A C 1
ATOM 2327 O O . GLY A 1 302 ? -4.585 3.106 -68.570 1.00 31.95 302 GLY A O 1
ATOM 2328 N N . PHE A 1 303 ? -6.525 4.092 -69.187 1.00 33.31 303 PHE A N 1
ATOM 2329 C CA . PHE A 1 303 ? -7.163 4.324 -67.885 1.00 33.31 303 PHE A CA 1
ATOM 2330 C C . PHE A 1 303 ? -6.507 5.286 -66.864 1.00 33.31 303 PHE A C 1
ATOM 2332 O O . PHE A 1 303 ? -5.684 4.932 -66.028 1.00 33.31 303 PHE A O 1
ATOM 2339 N N . HIS A 1 304 ? -7.061 6.508 -66.867 1.00 34.91 304 HIS A N 1
ATOM 2340 C CA . HIS A 1 304 ? -7.557 7.257 -65.691 1.00 34.91 304 HIS A CA 1
ATOM 2341 C C . HIS A 1 304 ? -8.283 6.321 -64.670 1.00 34.91 304 HIS A C 1
ATOM 2343 O O . HIS A 1 304 ? -8.771 5.277 -65.108 1.00 34.91 304 HIS A O 1
ATOM 2349 N N . PRO A 1 305 ? -8.514 6.683 -63.378 1.00 47.72 305 PRO A N 1
ATOM 2350 C CA . PRO A 1 305 ? -8.996 8.020 -63.034 1.00 47.72 305 PRO A CA 1
ATOM 2351 C C . PRO A 1 305 ? -8.574 8.671 -61.693 1.00 47.72 305 PRO A C 1
ATOM 2353 O O . PRO A 1 305 ? -8.372 7.989 -60.703 1.00 47.72 305 PRO A O 1
ATOM 2356 N N . TYR A 1 306 ? -8.609 10.022 -61.700 1.00 34.31 306 TYR A N 1
ATOM 2357 C CA . TYR A 1 306 ? -9.253 10.924 -60.712 1.00 34.31 306 TYR A CA 1
ATOM 2358 C C . TYR A 1 306 ? -8.655 10.959 -59.286 1.00 34.31 306 TYR A C 1
ATOM 2360 O O . TYR A 1 306 ? -8.155 9.977 -58.772 1.00 34.31 306 TYR A O 1
ATOM 2368 N N . SER A 1 307 ? -8.704 12.024 -58.493 1.00 34.31 307 SER A N 1
ATOM 2369 C CA . SER A 1 307 ? -9.148 13.423 -58.574 1.00 34.31 307 SER A CA 1
ATOM 2370 C C . SER A 1 307 ? -8.874 13.974 -57.166 1.00 34.31 307 SER A C 1
ATOM 2372 O O . SER A 1 307 ? -9.150 13.287 -56.189 1.00 34.31 307 SER A O 1
ATOM 2374 N N . SER A 1 308 ? -8.193 15.105 -57.036 1.00 33.28 308 SER A N 1
ATOM 2375 C CA . SER A 1 308 ? -8.801 16.397 -56.682 1.00 33.28 308 SER A CA 1
ATOM 2376 C C . SER A 1 308 ? -9.093 16.634 -55.194 1.00 33.28 308 SER A C 1
ATOM 2378 O O . SER A 1 308 ? -9.766 15.857 -54.527 1.00 33.28 308 SER A O 1
ATOM 2380 N N . SER A 1 309 ? -8.752 17.872 -54.813 1.00 32.78 309 SER A N 1
ATOM 2381 C CA . SER A 1 309 ? -9.396 18.751 -53.816 1.00 32.78 309 SER A CA 1
ATOM 2382 C C . SER A 1 309 ? -9.152 18.440 -52.332 1.00 32.78 309 SER A C 1
ATOM 2384 O O . SER A 1 309 ? -9.456 17.366 -51.841 1.00 32.78 309 SER A O 1
ATOM 2386 N N . LEU A 1 310 ? -8.451 19.314 -51.598 1.00 38.97 310 LEU A N 1
ATOM 2387 C CA . LEU A 1 310 ? -8.892 20.627 -51.073 1.00 38.97 310 LEU A CA 1
ATOM 2388 C C . LEU A 1 310 ? -10.019 20.523 -50.038 1.00 38.97 310 LEU A C 1
ATOM 2390 O O . LEU A 1 310 ? -11.159 20.265 -50.396 1.00 38.97 310 LEU A O 1
ATOM 2394 N N . ASN A 1 311 ? -9.654 20.796 -48.782 1.00 33.53 311 ASN A N 1
ATOM 2395 C CA . ASN A 1 311 ? -10.354 21.577 -47.740 1.00 33.53 311 ASN A CA 1
ATOM 2396 C C . ASN A 1 311 ? -9.597 21.278 -46.431 1.00 33.53 311 ASN A C 1
ATOM 2398 O O . ASN A 1 311 ? -9.340 20.122 -46.127 1.00 33.53 311 ASN A O 1
ATOM 2402 N N . ARG A 1 312 ? -9.056 22.200 -45.627 1.00 38.56 312 ARG A N 1
ATOM 2403 C CA . ARG A 1 312 ? -9.464 23.545 -45.199 1.00 38.56 312 ARG A CA 1
ATOM 2404 C C . ARG A 1 312 ? -10.930 23.613 -44.806 1.00 38.56 312 ARG A C 1
ATOM 2406 O O . ARG A 1 312 ? -11.761 24.018 -45.598 1.00 38.56 312 ARG A O 1
ATOM 2413 N N . GLU A 1 313 ? -11.191 23.333 -43.536 1.00 32.66 313 GLU A N 1
ATOM 2414 C CA . GLU A 1 313 ? -12.311 23.948 -42.846 1.00 32.66 313 GLU A CA 1
ATOM 2415 C C . GLU A 1 313 ? -11.975 24.235 -41.384 1.00 32.66 313 GLU A C 1
ATOM 2417 O O . GLU A 1 313 ? -11.291 23.492 -40.680 1.00 32.66 313 GLU A O 1
ATOM 2422 N N . ARG A 1 314 ? -12.421 25.426 -41.015 1.00 37.31 314 ARG A N 1
ATOM 2423 C CA . ARG A 1 314 ? -12.401 26.112 -39.735 1.00 37.31 314 ARG A CA 1
ATOM 2424 C C . ARG A 1 314 ? -13.849 26.056 -39.249 1.00 37.31 314 ARG A C 1
ATOM 2426 O O . ARG A 1 314 ? -14.722 26.292 -40.078 1.00 37.31 314 ARG A O 1
ATOM 2433 N N . SER A 1 315 ? -14.090 25.835 -37.961 1.00 34.69 315 SER A N 1
ATOM 2434 C CA . SER A 1 315 ? -15.196 26.392 -37.142 1.00 34.69 315 SER A CA 1
ATOM 2435 C C . SER A 1 315 ? -15.139 25.688 -35.781 1.00 34.69 315 SER A C 1
ATOM 2437 O O . SER A 1 315 ? -15.037 24.470 -35.740 1.00 34.69 315 SER A O 1
ATOM 2439 N N . SER A 1 316 ? -14.925 26.356 -34.645 1.00 36.81 316 SER A N 1
ATOM 2440 C CA . SER A 1 316 ? -15.734 27.398 -33.988 1.00 36.81 316 SER A CA 1
ATOM 2441 C C . SER A 1 316 ? -17.063 26.874 -33.449 1.00 36.81 316 SER A C 1
ATOM 2443 O O . SER A 1 316 ? -17.942 26.556 -34.236 1.00 36.81 316 SER A O 1
ATOM 2445 N N . GLN A 1 317 ? -17.156 26.890 -32.112 1.00 34.34 317 GLN A N 1
ATOM 2446 C CA . GLN A 1 317 ? -18.302 26.987 -31.182 1.00 34.34 317 GLN A CA 1
ATOM 2447 C C . GLN A 1 317 ? -17.987 26.074 -29.981 1.00 34.34 317 GLN A C 1
ATOM 2449 O O . GLN A 1 317 ? -17.522 24.960 -30.176 1.00 34.34 317 GLN A O 1
ATOM 2454 N N . GLY A 1 318 ? -18.108 26.464 -28.717 1.00 31.34 318 GLY A N 1
ATOM 2455 C CA . GLY A 1 318 ? -18.788 27.592 -28.086 1.00 31.34 318 GLY A CA 1
ATOM 2456 C C . GLY A 1 318 ? -19.364 27.077 -26.758 1.00 31.34 318 GLY A C 1
ATOM 2457 O O . GLY A 1 318 ? -19.775 25.925 -26.712 1.00 31.34 318 GLY A O 1
ATOM 2458 N N . GLU A 1 319 ? -19.391 27.944 -25.737 1.00 34.88 319 GLU A N 1
ATOM 2459 C CA . GLU A 1 319 ? -20.144 27.803 -24.469 1.00 34.88 319 GLU A CA 1
ATOM 2460 C C . GLU A 1 319 ? -19.588 26.800 -23.437 1.00 34.88 319 GLU A C 1
ATOM 2462 O O . GLU A 1 319 ? -19.029 25.769 -23.776 1.00 34.88 319 GLU A O 1
ATOM 2467 N N . GLU A 1 320 ? -19.662 26.986 -22.121 1.00 32.44 320 GLU A N 1
ATOM 2468 C CA . GLU A 1 320 ? -20.085 28.038 -21.186 1.00 32.44 320 GLU A CA 1
ATOM 2469 C C . GLU A 1 320 ? -19.639 27.520 -19.797 1.00 32.44 320 GLU A C 1
ATOM 2471 O O . GLU A 1 320 ? -19.489 26.312 -19.614 1.00 32.44 320 GLU A O 1
ATOM 2476 N N . GLY A 1 321 ? -19.470 28.379 -18.783 1.00 34.28 321 GLY A N 1
ATOM 2477 C CA . GLY A 1 321 ? -19.440 27.879 -17.398 1.00 34.28 321 GLY A CA 1
ATOM 2478 C C . GLY A 1 321 ? -18.592 28.670 -16.413 1.00 34.28 321 GLY A C 1
ATOM 2479 O O . GLY A 1 321 ? -17.407 28.424 -16.231 1.00 34.28 321 GLY A O 1
ATOM 2480 N N . ARG A 1 322 ? -19.253 29.613 -15.750 1.00 35.22 322 ARG A N 1
ATOM 2481 C CA . ARG A 1 322 ? -18.789 30.475 -14.656 1.00 35.22 322 ARG A CA 1
ATOM 2482 C C . ARG A 1 322 ? -18.369 29.683 -13.406 1.00 35.22 322 ARG A C 1
ATOM 2484 O O . ARG A 1 322 ? -18.926 28.627 -13.139 1.00 35.22 322 ARG A O 1
ATOM 2491 N N . GLY A 1 323 ? -17.590 30.327 -12.528 1.00 33.09 323 GLY A N 1
ATOM 2492 C CA . GLY A 1 323 ? -17.969 30.332 -11.106 1.00 33.09 323 GLY A CA 1
ATOM 2493 C C . GLY A 1 323 ? -16.886 30.079 -10.058 1.00 33.09 323 GLY A C 1
ATOM 2494 O O . GLY A 1 323 ? -16.579 28.942 -9.741 1.00 33.09 323 GLY A O 1
ATOM 2495 N N . SER A 1 324 ? -16.478 31.184 -9.425 1.00 37.72 324 SER A N 1
ATOM 2496 C CA . SER A 1 324 ? -16.179 31.358 -7.990 1.00 37.72 324 SER A CA 1
ATOM 2497 C C . SER A 1 324 ? -15.044 30.566 -7.335 1.00 37.72 324 SER A C 1
ATOM 2499 O O . SER A 1 324 ? -15.034 29.343 -7.256 1.00 37.72 324 SER A O 1
ATOM 2501 N N . GLY A 1 325 ? -14.123 31.332 -6.750 1.00 39.56 325 GLY A N 1
ATOM 2502 C CA . GLY A 1 325 ? -13.050 30.826 -5.921 1.00 39.56 325 GLY A CA 1
ATOM 2503 C C . GLY A 1 325 ? -13.477 30.374 -4.529 1.00 39.56 325 GLY A C 1
ATOM 2504 O O . GLY A 1 325 ? -14.507 30.768 -3.995 1.00 39.56 325 GLY A O 1
ATOM 2505 N N . HIS A 1 326 ? -12.569 29.628 -3.912 1.00 40.03 326 HIS A N 1
ATOM 2506 C CA . HIS A 1 326 ? -12.426 29.546 -2.469 1.00 40.03 326 HIS A CA 1
ATOM 2507 C C . HIS A 1 326 ? -10.933 29.494 -2.139 1.00 40.03 326 HIS A C 1
ATOM 2509 O O . HIS A 1 326 ? -10.247 28.509 -2.401 1.00 40.03 326 HIS A O 1
ATOM 2515 N N . LYS A 1 327 ? -10.426 30.597 -1.579 1.00 42.97 327 LYS A N 1
ATOM 2516 C CA . LYS A 1 327 ? -9.220 30.600 -0.750 1.00 42.97 327 LYS A CA 1
ATOM 2517 C C . LYS A 1 327 ? -9.645 30.107 0.632 1.00 42.97 327 LYS A C 1
ATOM 2519 O O . LYS A 1 327 ? -10.519 30.718 1.243 1.00 42.97 327 LYS A O 1
ATOM 2524 N N . SER A 1 328 ? -9.037 29.028 1.109 1.00 42.50 328 SER A N 1
ATOM 2525 C CA . SER A 1 328 ? -9.138 28.629 2.514 1.00 42.50 328 SER A CA 1
ATOM 2526 C C . SER A 1 328 ? -8.141 29.423 3.372 1.00 42.50 328 SER A C 1
ATOM 2528 O O . SER A 1 328 ? -7.070 29.787 2.877 1.00 42.50 328 SER A O 1
ATOM 2530 N N . PRO A 1 329 ? -8.475 29.698 4.645 1.00 51.78 329 PRO A N 1
ATOM 2531 C CA . PRO A 1 329 ? -7.649 30.469 5.567 1.00 51.78 329 PRO A CA 1
ATOM 2532 C C . PRO A 1 329 ? -6.552 29.596 6.189 1.00 51.78 329 PRO A C 1
ATOM 2534 O O . PRO A 1 329 ? -6.815 28.481 6.634 1.00 51.78 329 PRO A O 1
ATOM 2537 N N . ILE A 1 330 ? -5.331 30.126 6.271 1.00 47.03 330 ILE A N 1
ATOM 2538 C CA . ILE A 1 330 ? -4.300 29.605 7.173 1.00 47.03 330 ILE A CA 1
ATOM 2539 C C . ILE A 1 330 ? -4.355 30.457 8.437 1.00 47.03 330 ILE A C 1
ATOM 2541 O O . ILE A 1 330 ? -3.907 31.600 8.462 1.00 47.03 330 ILE A O 1
ATOM 2545 N N . THR A 1 331 ? -4.943 29.883 9.480 1.00 51.22 331 THR A N 1
ATOM 2546 C CA . THR A 1 331 ? -4.735 30.267 10.874 1.00 51.22 331 THR A CA 1
ATOM 2547 C C . THR A 1 331 ? -3.318 29.877 11.287 1.00 51.22 331 THR A C 1
ATOM 2549 O O . THR A 1 331 ? -2.978 28.695 11.253 1.00 51.22 331 THR A O 1
ATOM 2552 N N . PHE A 1 332 ? -2.516 30.852 11.707 1.00 52.22 332 PHE A N 1
ATOM 2553 C CA . PHE A 1 332 ? -1.359 30.618 12.567 1.00 52.22 332 PHE A CA 1
ATOM 2554 C C . PHE A 1 332 ? -1.809 30.871 14.011 1.00 52.22 332 PHE A C 1
ATOM 2556 O O . PHE A 1 332 ? -2.266 31.964 14.337 1.00 52.22 332 PHE A O 1
ATOM 2563 N N . LEU A 1 333 ? -1.729 29.832 14.840 1.00 54.81 333 LEU A N 1
ATOM 2564 C CA . LEU A 1 333 ? -1.729 29.914 16.298 1.00 54.81 333 LEU A CA 1
ATOM 2565 C C . LEU A 1 333 ? -0.281 29.703 16.745 1.00 54.81 333 LEU A C 1
ATOM 2567 O O . LEU A 1 333 ? 0.237 28.599 16.580 1.00 54.81 333 LEU A O 1
ATOM 2571 N N . ALA A 1 334 ? 0.335 30.758 17.272 1.00 56.84 334 ALA A N 1
ATOM 2572 C CA . ALA A 1 334 ? 1.347 30.763 18.330 1.00 56.84 334 ALA A CA 1
ATOM 2573 C C . ALA A 1 334 ? 1.587 32.222 18.733 1.00 56.84 334 ALA A C 1
ATOM 2575 O O . ALA A 1 334 ? 1.917 33.019 17.826 1.00 56.84 334 ALA A O 1
#

Organism: Apolygus lucorum (NCBI:txid248454)

Secondary structure (DSSP, 8-state):
-HHHHHHHHHHHHHHHHHHHHHHHHHHHHHHHHHHHHHHHHHHHHHHHHHHHHHHHHHHHHHHHHHHHHHHHHHHHHHHHHHHHHHHHHHHHHHHHHHHHHHHHHHHHHHHHHHHHHHHHHHHHHHHHHHHHHHHHHHHHHHHHHHHHHHHHHHHHHHHHHHHHHHHHHHHHHHHHHHHHHHHHHHHHHHHHHHH-HHHHHHHHHHHS-HHHHHHHHHHHHHHHHHHHHHHHHHTSSSS-------THHHHHHHHHHHHHHHHHHTTTSS---S----------------------------------------------------PPP-----

pLDDT: mean 73.94, std 25.7, range [27.36, 98.25]